Protein 7BGS (pdb70)

Organism: NCBI:txid1298530

Solvent-accessible surface area: 12282 Å² total

Sequence (245 aa):
KGRRYENELVELLKQRGFTAWRVPSDVRVLAGQEHRVEVKRSTPQAASATRILSKLPFSCQGYRVFFLECKLPKNWVRWLNGAHILAVRLPKRFTSPYGGLTGWIIVLPDTLWDAWRSEKGRRYENELVELLKQRGFTAWRVPLSDVRVLAGQEHRVEVKRSTPQAASATRILSKLPFSCQGYRVFFLEALDSQCKLPKNWVRWLNGAHILAVRLPKRFTSPYGGLTGWIIVLPDTLWDAWRSES

InterPro domains:
  IPR011335 Restriction endonuclease type II-like [SSF52980] (6-61)
  IPR011856 tRNA endonuclease-like domain superfamily [G3DSA:3.40.1350.10] (1-69)

B-factor: mean 93.27, std 25.26, range [32.02, 185.5]

Nearest PDB structures (foldseek):
  7bgs-assembly1_B  TM=1.005E+00  e=3.636E-28  unclassified bacterial viruses
  7bnx-assembly1_B  TM=9.969E-01  e=1.380E-26  unclassified bacterial viruses
  7bnx-assembly1_A  TM=9.607E-01  e=3.462E-22  unclassified bacterial viruses
  6r8n-assembly1_A  TM=4.980E-01  e=3.221E+00  Pyrococcus horikoshii OT3
  3isx-assembly1_A  TM=4.027E-01  e=2.484E+00  Thermotoga maritima

Secondary structure (DSSP, 8-state):
--HHHHHHHHHHHHHTT---EE----EE--TT---EEEE---STTTTT-TTTTTT-SEEETTEEEEE------HHHHHHHBTBSEEEEE--HHHHGGGT-SS-EEEEEEGGGHHHHHT-/--HHHHHHHHHHHHHTT---EEE---EEE--TT---EEEE---STTTTT-TTTTTT-SEEETTEEEEETT---------HHHHHHHBTBSEEEEE--HHHHGGGT-SSSEEEEEEGGGHHHHHT--

Structure (mmCIF, N/CA/C/O backbone):
data_7BGS
#
_entry.id   7BGS
#
_cell.length_a   97.58
_cell.length_b   103.71
_cell.length_c   84.85
_cell.angle_alpha   90
_cell.angle_beta   90
_cell.angle_gamma   90
#
_symmetry.space_group_name_H-M   'C 2 2 21'
#
loop_
_entity.id
_entity.type
_entity.pdbx_description
1 polymer 'Holliday junction resolvase'
2 non-polymer 'SULFATE ION'
3 water water
#
loop_
_atom_site.group_PDB
_atom_site.id
_atom_site.type_symbol
_atom_site.label_atom_id
_atom_site.label_alt_id
_atom_site.label_comp_id
_atom_site.label_asym_id
_atom_site.label_entity_id
_atom_site.label_seq_id
_atom_site.pdbx_PDB_ins_code
_atom_site.Cartn_x
_atom_site.Cartn_y
_atom_site.Cartn_z
_atom_site.occupancy
_atom_site.B_iso_or_equiv
_atom_site.auth_seq_id
_atom_site.auth_comp_id
_atom_site.auth_asym_id
_atom_site.auth_atom_id
_atom_site.pdbx_PDB_model_num
ATOM 1 N N . LYS A 1 5 ? 22.441 19.948 68.92 1 109.42 5 LYS A N 1
ATOM 2 C CA . LYS A 1 5 ? 22.089 20.071 70.338 1 109.68 5 LYS A CA 1
ATOM 3 C C . LYS A 1 5 ? 22.738 18.939 71.17 1 109.13 5 LYS A C 1
ATOM 4 O O . LYS A 1 5 ? 22.03 18.24 71.909 1 109.6 5 LYS A O 1
ATOM 6 N N . GLY A 1 6 ? 24.063 18.76 71.024 1 107.66 6 GLY A N 1
ATOM 7 C CA . GLY A 1 6 ? 24.791 17.703 71.722 1 106.58 6 GLY A CA 1
ATOM 8 C C . GLY A 1 6 ? 24.825 16.4 70.938 1 104.94 6 GLY A C 1
ATOM 9 O O . GLY A 1 6 ? 25.806 15.649 71.003 1 105.02 6 GLY A O 1
ATOM 10 N N . ARG A 1 7 ? 23.743 16.132 70.169 1 102.78 7 ARG A N 1
ATOM 11 C CA . ARG A 1 7 ? 23.631 14.97 69.287 1 101.2 7 ARG A CA 1
ATOM 12 C C . ARG A 1 7 ? 24.544 15.096 68.045 1 98.84 7 ARG A C 1
ATOM 13 O O . ARG A 1 7 ? 24.849 14.087 67.411 1 99.14 7 ARG A O 1
ATOM 15 N N . ARG A 1 8 ? 24.974 16.327 67.697 1 96.21 8 ARG A N 1
ATOM 16 C CA . ARG A 1 8 ? 25.873 16.566 66.576 1 93.67 8 ARG A CA 1
ATOM 17 C C . ARG A 1 8 ? 27.206 15.832 66.782 1 90.4 8 ARG A C 1
ATOM 18 O O . ARG A 1 8 ? 27.691 15.185 65.856 1 90.42 8 ARG A O 1
ATOM 20 N N . TYR A 1 9 ? 27.778 15.908 68.002 1 87.54 9 TYR A N 1
ATOM 21 C CA . TYR A 1 9 ? 29.066 15.296 68.311 1 85.4 9 TYR A CA 1
ATOM 22 C C . TYR A 1 9 ? 28.978 13.801 68.506 1 82.75 9 TYR A C 1
ATOM 23 O O . TYR A 1 9 ? 29.903 13.099 68.125 1 82.57 9 TYR A O 1
ATOM 32 N N . GLU A 1 10 ? 27.861 13.303 69.026 1 81 10 GLU A N 1
ATOM 33 C CA . GLU A 1 10 ? 27.661 11.863 69.17 1 80.01 10 GLU A CA 1
ATOM 34 C C . GLU A 1 10 ? 27.586 11.211 67.79 1 78.54 10 GLU A C 1
ATOM 35 O O . GLU A 1 10 ? 28.225 10.189 67.566 1 78.31 10 GLU A O 1
ATOM 41 N N . ASN A 1 11 ? 26.882 11.846 66.85 1 77.24 11 ASN A N 1
ATOM 42 C CA . ASN A 1 11 ? 26.791 11.372 65.477 1 76.64 11 ASN A CA 1
ATOM 43 C C . ASN A 1 11 ? 28.16 11.429 64.791 1 75.51 11 ASN A C 1
ATOM 44 O O . ASN A 1 11 ? 28.494 10.525 64.032 1 75.65 11 ASN A O 1
ATOM 49 N N . GLU A 1 12 ? 28.953 12.49 65.065 1 74.03 12 GLU A N 1
ATOM 50 C CA . GLU A 1 12 ? 30.299 12.684 64.527 1 72.67 12 GLU A CA 1
ATOM 51 C C . GLU A 1 12 ? 31.211 11.565 65.019 1 71.45 12 GLU A C 1
ATOM 52 O O . GLU A 1 12 ? 31.954 10.998 64.229 1 71.97 12 GLU A O 1
ATOM 58 N N . LEU A 1 13 ? 31.136 11.223 66.304 1 70.19 13 LEU A N 1
ATOM 59 C CA . LEU A 1 13 ? 31.943 10.141 66.862 1 70 13 LEU A CA 1
ATOM 60 C C . LEU A 1 13 ? 31.512 8.785 66.292 1 72.07 13 LEU A C 1
ATOM 61 O O . LEU A 1 13 ? 32.355 7.94 66.012 1 73.12 13 LEU A O 1
ATOM 66 N N . VAL A 1 14 ? 30.205 8.581 66.099 1 72.78 14 VAL A N 1
ATOM 67 C CA . VAL A 1 14 ? 29.696 7.335 65.532 1 73.67 14 VAL A CA 1
ATOM 68 C C . VAL A 1 14 ? 30.203 7.175 64.092 1 76.49 14 VAL A C 1
ATOM 69 O O . VAL A 1 14 ? 30.701 6.105 63.752 1 76.92 14 VAL A O 1
ATOM 73 N N . GLU A 1 15 ? 30.168 8.251 63.283 1 78.26 15 GLU A N 1
ATOM 74 C CA . GLU A 1 15 ? 30.667 8.17 61.913 1 80.55 15 GLU A CA 1
ATOM 75 C C . GLU A 1 15 ? 32.183 7.961 61.871 1 81.59 15 GLU A C 1
ATOM 76 O O . GLU A 1 15 ? 32.644 7.149 61.075 1 82.5 15 GLU A O 1
ATOM 82 N N . LEU A 1 16 ? 32.945 8.622 62.754 1 81.18 16 LEU A N 1
ATOM 83 C CA . LEU A 1 16 ? 34.389 8.439 62.824 1 81.58 16 LEU A CA 1
ATOM 84 C C . LEU A 1 16 ? 34.757 6.992 63.206 1 83.18 16 LEU A C 1
ATOM 85 O O . LEU A 1 16 ? 35.679 6.427 62.631 1 83.36 16 LEU A O 1
ATOM 90 N N . LEU A 1 17 ? 34.025 6.388 64.156 1 84.44 17 LEU A N 1
ATOM 91 C CA . LEU A 1 17 ? 34.258 5.003 64.575 1 85.98 17 LEU A CA 1
ATOM 92 C C . LEU A 1 17 ? 33.854 4.016 63.467 1 88.41 17 LEU A C 1
ATOM 93 O O . LEU A 1 17 ? 34.573 3.05 63.206 1 88.46 17 LEU A O 1
ATOM 98 N N . LYS A 1 18 ? 32.726 4.274 62.794 1 90.13 18 LYS A N 1
ATOM 99 C CA . LYS A 1 18 ? 32.29 3.42 61.692 1 92.23 18 LYS A CA 1
ATOM 100 C C . LYS A 1 18 ? 33.287 3.514 60.524 1 94.36 18 LYS A C 1
ATOM 101 O O . LYS A 1 18 ? 33.476 2.527 59.817 1 94.96 18 LYS A O 1
ATOM 107 N N . GLN A 1 19 ? 33.925 4.688 60.315 1 95.3 19 GLN A N 1
ATOM 108 C CA . GLN A 1 19 ? 34.916 4.847 59.256 1 96.39 19 GLN A CA 1
ATOM 109 C C . GLN A 1 19 ? 36.129 3.972 59.56 1 97.57 19 GLN A C 1
ATOM 110 O O . GLN A 1 19 ? 36.617 3.289 58.667 1 97.79 19 GLN A O 1
ATOM 112 N N . ARG A 1 20 ? 36.564 3.918 60.832 1 98.04 20 ARG A N 1
ATOM 113 C CA . ARG A 1 20 ? 37.698 3.078 61.236 1 98.83 20 ARG A CA 1
ATOM 114 C C . ARG A 1 20 ? 37.374 1.568 61.37 1 99.36 20 ARG A C 1
ATOM 115 O O . ARG A 1 20 ? 38.224 0.79 61.803 1 99.93 20 ARG A O 1
ATOM 123 N N . GLY A 1 21 ? 36.178 1.162 60.974 1 98.93 21 GLY A N 1
ATOM 124 C CA . GLY A 1 21 ? 35.791 -0.238 60.994 1 99.26 21 GLY A CA 1
ATOM 125 C C . GLY A 1 21 ? 35.072 -0.748 62.223 1 99.75 21 GLY A C 1
ATOM 126 O O . GLY A 1 21 ? 34.895 -1.96 62.357 1 100.64 21 GLY A O 1
ATOM 127 N N . PHE A 1 22 ? 34.624 0.144 63.11 1 99.38 22 PHE A N 1
ATOM 128 C CA . PHE A 1 22 ? 33.899 -0.273 64.312 1 99.47 22 PHE A CA 1
ATOM 129 C C . PHE A 1 22 ? 32.387 -0.339 64.077 1 99.18 22 PHE A C 1
ATOM 130 O O . PHE A 1 22 ? 31.864 0.395 63.239 1 99.42 22 PHE A O 1
ATOM 138 N N . THR A 1 23 ? 31.681 -1.199 64.832 1 98.61 23 THR A N 1
ATOM 139 C CA . THR A 1 23 ? 30.224 -1.212 64.777 1 98.84 23 THR A CA 1
ATOM 140 C C . THR A 1 23 ? 29.79 -0.294 65.919 1 97.59 23 THR A C 1
ATOM 141 O O . THR A 1 23 ? 29.942 -0.647 67.088 1 97.6 23 THR A O 1
ATOM 145 N N . ALA A 1 24 ? 29.343 0.92 65.583 1 96.36 24 ALA A N 1
ATOM 146 C CA . ALA A 1 24 ? 28.936 1.913 66.571 1 95.97 24 ALA A CA 1
ATOM 147 C C . ALA A 1 24 ? 27.585 2.519 66.229 1 95.7 24 ALA A C 1
ATOM 148 O O . ALA A 1 24 ? 27.209 2.563 65.055 1 95.94 24 ALA A O 1
ATOM 150 N N . TRP A 1 25 ? 26.859 3.011 67.244 1 95.07 25 TRP A N 1
ATOM 151 C CA . TRP A 1 25 ? 25.551 3.613 67.009 1 95.14 25 TRP A CA 1
ATOM 152 C C . TRP A 1 25 ? 25.11 4.54 68.14 1 94.7 25 TRP A C 1
ATOM 153 O O . TRP A 1 25 ? 25.722 4.571 69.2 1 93.84 25 TRP A O 1
ATOM 164 N N . ARG A 1 26 ? 24.056 5.304 67.892 1 95.25 26 ARG A N 1
ATOM 165 C CA . ARG A 1 26 ? 23.497 6.203 68.88 1 96.42 26 ARG A CA 1
ATOM 166 C C . ARG A 1 26 ? 22.099 5.645 69.194 1 97.2 26 ARG A C 1
ATOM 167 O O . ARG A 1 26 ? 21.382 5.284 68.261 1 97.35 26 ARG A O 1
ATOM 175 N N . VAL A 1 27 ? 21.727 5.507 70.48 1 98.06 27 VAL A N 1
ATOM 176 C CA . VAL A 1 27 ? 20.405 4.954 70.811 1 100.05 27 VAL A CA 1
ATOM 177 C C . VAL A 1 27 ? 19.297 6 70.727 1 101.48 27 VAL A C 1
ATOM 178 O O . VAL A 1 27 ? 19.451 7.118 71.211 1 101.68 27 VAL A O 1
ATOM 182 N N . PRO A 1 28 ? 18.153 5.637 70.133 1 102.37 28 PRO A N 1
ATOM 183 C CA . PRO A 1 28 ? 17.033 6.591 70.069 1 103.53 28 PRO A CA 1
ATOM 184 C C . PRO A 1 28 ? 16.48 6.969 71.452 1 104.6 28 PRO A C 1
ATOM 185 O O . PRO A 1 28 ? 17.143 7.658 72.234 1 105.18 28 PRO A O 1
ATOM 189 N N . SER A 1 39 ? 25.608 8.443 78.221 1 100.7 39 SER A N 1
ATOM 190 C CA . SER A 1 39 ? 25.96 7.316 77.365 1 100.76 39 SER A CA 1
ATOM 191 C C . SER A 1 39 ? 24.865 7.031 76.346 1 99.42 39 SER A C 1
ATOM 192 O O . SER A 1 39 ? 23.989 6.193 76.57 1 99.71 39 SER A O 1
ATOM 195 N N . ASP A 1 40 ? 24.914 7.753 75.227 1 97.65 40 ASP A N 1
ATOM 196 C CA . ASP A 1 40 ? 23.981 7.59 74.11 1 96.1 40 ASP A CA 1
ATOM 197 C C . ASP A 1 40 ? 24.619 6.787 72.96 1 93.07 40 ASP A C 1
ATOM 198 O O . ASP A 1 40 ? 23.901 6.266 72.12 1 92.66 40 ASP A O 1
ATOM 203 N N . VAL A 1 41 ? 25.963 6.679 72.938 1 90.89 41 VAL A N 1
ATOM 204 C CA . VAL A 1 41 ? 26.742 5.958 71.946 1 89.26 41 VAL A CA 1
ATOM 205 C C . VAL A 1 41 ? 27.086 4.536 72.438 1 88.96 41 VAL A C 1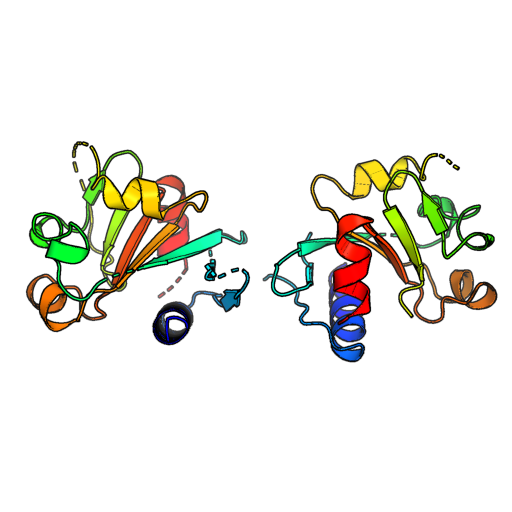
ATOM 206 O O . VAL A 1 41 ? 27.407 4.337 73.607 1 88.79 41 VAL A O 1
ATOM 210 N N . ARG A 1 42 ? 26.997 3.551 71.551 1 88.88 42 ARG A N 1
ATOM 211 C CA . ARG A 1 42 ? 27.373 2.186 71.866 1 89.84 42 ARG A CA 1
ATOM 212 C C . ARG A 1 42 ? 28.428 1.748 70.872 1 90.64 42 ARG A C 1
ATOM 213 O O . ARG A 1 42 ? 28.305 2.046 69.689 1 89.98 42 ARG A O 1
ATOM 221 N N . VAL A 1 43 ? 29.435 0.999 71.322 1 92.05 43 VAL A N 1
ATOM 222 C CA . VAL A 1 43 ? 30.457 0.472 70.415 1 93.96 43 VAL A CA 1
ATOM 223 C C . VAL A 1 43 ? 30.633 -1.05 70.639 1 96.79 43 VAL A C 1
ATOM 224 O O . VAL A 1 43 ? 30.473 -1.545 71.757 1 96.48 43 VAL A O 1
ATOM 236 N N . LEU A 1 45 ? 33.068 -4.076 70.751 1 105.66 45 LEU A N 1
ATOM 237 C CA . LEU A 1 45 ? 34.466 -4.483 70.884 1 107.88 45 LEU A CA 1
ATOM 238 C C . LEU A 1 45 ? 34.507 -5.974 71.171 1 111.21 45 LEU A C 1
ATOM 239 O O . LEU A 1 45 ? 33.879 -6.445 72.13 1 111.56 45 LEU A O 1
ATOM 244 N N . ALA A 1 46 ? 35.184 -6.734 70.294 1 113.02 46 ALA A N 1
ATOM 245 C CA . ALA A 1 46 ? 35.251 -8.203 70.36 1 114.77 46 ALA A CA 1
ATOM 246 C C . ALA A 1 46 ? 33.891 -8.864 70.454 1 116.03 46 ALA A C 1
ATOM 247 O O . ALA A 1 46 ? 33.767 -9.969 71.016 1 116.96 46 ALA A O 1
ATOM 249 N N . GLY A 1 47 ? 32.874 -8.217 69.89 1 115.86 47 GLY A N 1
ATOM 250 C CA . GLY A 1 47 ? 31.529 -8.788 69.916 1 115.81 47 GLY A CA 1
ATOM 251 C C . GLY A 1 47 ? 30.757 -8.475 71.183 1 114.66 47 GLY A C 1
ATOM 252 O O . GLY A 1 47 ? 29.764 -9.129 71.452 1 115.33 47 GLY A O 1
ATOM 253 N N . GLN A 1 48 ? 31.188 -7.457 71.955 1 112.67 48 GLN A N 1
ATOM 254 C CA . GLN A 1 48 ? 30.547 -7.033 73.196 1 111.09 48 GLN A CA 1
ATOM 255 C C . GLN A 1 48 ? 30.137 -5.568 73.108 1 108.32 48 GLN A C 1
ATOM 256 O O . GLN A 1 48 ? 30.91 -4.756 72.594 1 108.38 48 GLN A O 1
ATOM 262 N N . GLU A 1 49 ? 28.922 -5.236 73.588 1 105.62 49 GLU A N 1
ATOM 263 C CA . GLU A 1 49 ? 28.403 -3.871 73.548 1 103.49 49 GLU A CA 1
ATOM 264 C C . GLU A 1 49 ? 28.882 -3.014 74.738 1 101.4 49 GLU A C 1
ATOM 265 O O . GLU A 1 49 ? 28.694 -3.419 75.89 1 101.66 49 GLU A O 1
ATOM 271 N N . HIS A 1 50 ? 29.5 -1.835 74.448 1 98.91 50 HIS A N 1
ATOM 272 C CA . HIS A 1 50 ? 30.03 -0.922 75.464 1 97.21 50 HIS A CA 1
ATOM 273 C C . HIS A 1 50 ? 29.463 0.479 75.324 1 94.76 50 HIS A C 1
ATOM 274 O O . HIS A 1 50 ? 29.414 1.023 74.225 1 94.2 50 HIS A O 1
ATOM 281 N N . ARG A 1 51 ? 29.046 1.063 76.45 1 92.93 51 ARG A N 1
ATOM 282 C CA . ARG A 1 51 ? 28.545 2.42 76.5 1 91.78 51 ARG A CA 1
ATOM 283 C C . ARG A 1 51 ? 29.747 3.334 76.382 1 89.16 51 ARG A C 1
ATOM 284 O O . ARG A 1 51 ? 30.749 3.135 77.08 1 89.72 51 ARG A O 1
ATOM 292 N N . VAL A 1 52 ? 29.626 4.369 75.549 1 85.98 52 VAL A N 1
ATOM 293 C CA . VAL A 1 52 ? 30.651 5.387 75.399 1 83.19 52 VAL A CA 1
ATOM 294 C C . VAL A 1 52 ? 30.022 6.699 75.87 1 81.57 52 VAL A C 1
ATOM 295 O O . VAL A 1 52 ? 28.974 7.088 75.36 1 81.25 52 VAL A O 1
ATOM 299 N N . GLU A 1 53 ? 30.609 7.341 76.88 1 80.58 53 GLU A N 1
ATOM 300 C CA . GLU A 1 53 ? 30.141 8.626 77.401 1 79.82 53 GLU A CA 1
ATOM 301 C C . GLU A 1 53 ? 30.791 9.7 76.558 1 77.65 53 GLU A C 1
ATOM 302 O O . GLU A 1 53 ? 31.996 9.665 76.382 1 77.2 53 GLU A O 1
ATOM 308 N N . VAL A 1 54 ? 30.014 10.637 76.02 1 76.46 54 VAL A N 1
ATOM 309 C CA . VAL A 1 54 ? 30.525 11.697 75.146 1 75.64 54 VAL A CA 1
ATOM 310 C C . VAL A 1 54 ? 30.473 13.044 75.853 1 75.16 54 VAL A C 1
ATOM 311 O O . VAL A 1 54 ? 29.418 13.451 76.333 1 75.04 54 VAL A O 1
ATOM 315 N N . LYS A 1 55 ? 31.622 13.724 75.94 1 74.63 55 LYS A N 1
ATOM 316 C CA . LYS A 1 55 ? 31.718 15.047 76.545 1 74.6 55 LYS A CA 1
ATOM 317 C C . LYS A 1 55 ? 32.368 15.999 75.52 1 74.58 55 LYS A C 1
ATOM 318 O O . LYS A 1 55 ? 33.347 15.629 74.886 1 74.4 55 LYS A O 1
ATOM 332 N N . ARG A 1 57 ? 33.967 19.874 75.128 1 75.52 57 ARG A N 1
ATOM 333 C CA . ARG A 1 57 ? 34.385 21.087 75.822 1 75.79 57 ARG A CA 1
ATOM 334 C C . ARG A 1 57 ? 35.052 22.064 74.863 1 76.08 57 ARG A C 1
ATOM 335 O O . ARG A 1 57 ? 35.757 21.643 73.96 1 75.87 57 ARG A O 1
ATOM 343 N N . SER A 1 58 ? 34.793 23.358 75.032 1 76.65 58 SER A N 1
ATOM 344 C CA . SER A 1 58 ? 35.318 24.422 74.173 1 77.91 58 SER A CA 1
ATOM 345 C C . SER A 1 58 ? 36.8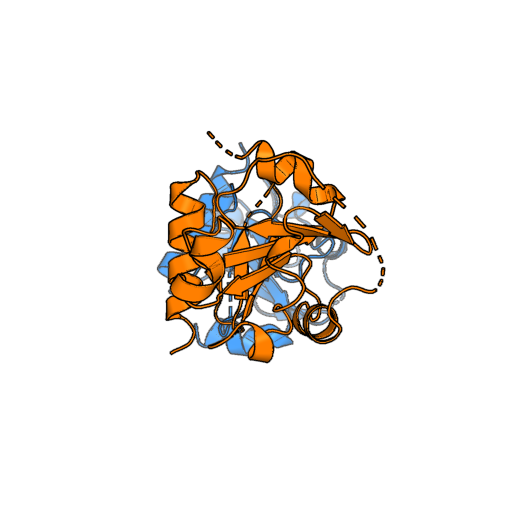19 24.687 74.248 1 77.83 58 SER A C 1
ATOM 346 O O . SER A 1 58 ? 37.383 25.25 73.31 1 77.91 58 SER A O 1
ATOM 349 N N . THR A 1 59 ? 37.448 24.405 75.392 1 77.26 59 THR A N 1
ATOM 350 C CA . THR A 1 59 ? 38.882 24.641 75.559 1 77.1 59 THR A CA 1
ATOM 351 C C . THR A 1 59 ? 39.517 23.482 76.325 1 77.68 59 THR A C 1
ATOM 352 O O . THR A 1 59 ? 38.837 22.833 77.117 1 77.61 59 THR A O 1
ATOM 356 N N . PRO A 1 60 ? 40.844 23.272 76.202 1 77.96 60 PRO A N 1
ATOM 357 C CA . PRO A 1 60 ? 41.486 22.204 76.973 1 78.67 60 PRO A CA 1
ATOM 358 C C . PRO A 1 60 ? 41.311 22.378 78.481 1 80.61 60 PRO A C 1
ATOM 359 O O . PRO A 1 60 ? 41.16 21.391 79.172 1 80.68 60 PRO A O 1
ATOM 363 N N . GLN A 1 61 ? 41.263 23.624 78.973 1 81.96 61 GLN A N 1
ATOM 364 C CA . GLN A 1 61 ? 41.072 23.948 80.381 1 83.54 61 GLN A CA 1
ATOM 365 C C . GLN A 1 61 ? 39.698 23.486 80.849 1 84.33 61 GLN A C 1
ATOM 366 O O . GLN A 1 61 ? 39.588 22.931 81.943 1 84.76 61 GLN A O 1
ATOM 372 N N . ALA A 1 62 ? 38.648 23.705 80.033 1 84.19 62 ALA A N 1
ATOM 373 C CA . ALA A 1 62 ? 37.288 23.302 80.388 1 84.68 62 ALA A CA 1
ATOM 374 C C . ALA A 1 62 ? 37.153 21.766 80.476 1 85.34 62 ALA A C 1
ATOM 375 O O . ALA A 1 62 ? 36.341 21.27 81.249 1 86.6 62 ALA A O 1
ATOM 377 N N . ALA A 1 63 ? 37.973 21.027 79.73 1 84.46 63 ALA A N 1
ATOM 378 C CA . ALA A 1 63 ? 38.003 19.574 79.738 1 84.29 63 ALA A CA 1
ATOM 379 C C . ALA A 1 63 ? 39.104 18.993 80.641 1 84.9 63 ALA A C 1
ATOM 380 O O . ALA A 1 63 ? 39.312 17.786 80.595 1 85.25 63 ALA A O 1
ATOM 382 N N . SER A 1 64 ? 39.836 19.83 81.413 1 84.69 64 SER A N 1
ATOM 383 C CA . SER A 1 64 ? 40.954 19.406 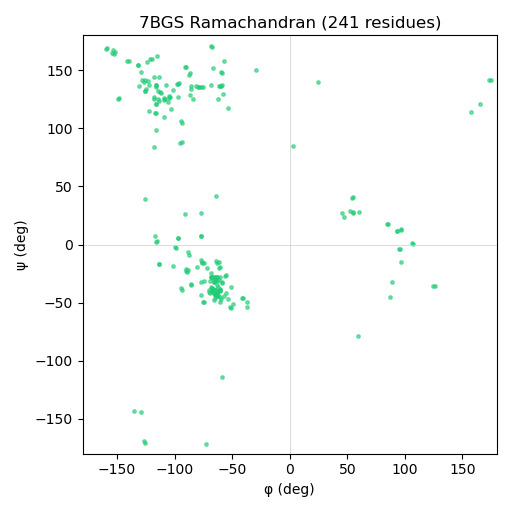82.26 1 84.99 64 SER A CA 1
ATOM 384 C C . SER A 1 64 ? 42.018 18.624 81.457 1 84.18 64 SER A C 1
ATOM 385 O O . SER A 1 64 ? 42.559 17.637 81.945 1 84.71 64 SER A O 1
ATOM 388 N N . ALA A 1 65 ? 42.305 19.062 80.222 1 82.74 65 ALA A N 1
ATOM 389 C CA . ALA A 1 65 ? 43.237 18.389 79.319 1 81.43 65 ALA A CA 1
ATOM 390 C C . ALA A 1 65 ? 44.501 19.187 78.973 1 80.45 65 ALA A C 1
ATOM 391 O O . ALA A 1 65 ? 45.316 18.701 78.201 1 80.05 65 ALA A O 1
ATOM 393 N N . THR A 1 66 ? 44.689 20.373 79.543 1 80.25 66 THR A N 1
ATOM 394 C CA . THR A 1 66 ? 45.841 21.222 79.248 1 81.48 66 THR A CA 1
ATOM 395 C C . THR A 1 66 ? 47.195 20.483 79.372 1 82.93 66 THR A C 1
ATOM 396 O O . THR A 1 66 ? 47.96 20.434 78.407 1 83.4 66 THR A O 1
ATOM 400 N N . ARG A 1 67 ? 47.458 19.871 80.509 1 83.82 67 ARG A N 1
ATOM 401 C CA . ARG A 1 67 ? 48.689 19.101 80.728 1 85.17 67 ARG A CA 1
ATOM 402 C C . ARG A 1 67 ? 48.648 17.699 80.05 1 84.7 67 ARG A C 1
ATOM 403 O O . ARG A 1 67 ? 49.683 17.051 79.936 1 85.78 67 ARG A O 1
ATOM 411 N N . ILE A 1 68 ? 47.477 17.24 79.614 1 82.61 68 ILE A N 1
ATOM 412 C CA . ILE A 1 68 ? 47.296 15.942 78.987 1 81.51 68 ILE A CA 1
ATOM 413 C C . ILE A 1 68 ? 47.797 15.888 77.544 1 78.69 68 ILE A C 1
ATOM 414 O O . ILE A 1 68 ? 48.491 14.944 77.188 1 78.03 68 ILE A O 1
ATOM 419 N N . LEU A 1 69 ? 47.388 16.866 76.711 1 76.95 69 LEU A N 1
ATOM 420 C CA . LEU A 1 69 ? 47.643 16.95 75.274 1 75.58 69 LEU A CA 1
ATOM 421 C C . LEU A 1 69 ? 49.053 16.547 74.837 1 75.06 69 LEU A C 1
ATOM 422 O O . LEU A 1 69 ? 49.19 15.745 73.908 1 74.72 69 LEU A O 1
ATOM 427 N N . SER A 1 70 ? 50.091 17.035 75.524 1 74.8 70 SER A N 1
ATOM 428 C CA . SER A 1 70 ? 51.467 16.69 75.182 1 75.61 70 SER A CA 1
ATOM 429 C C . SER A 1 70 ? 51.905 15.29 75.585 1 77.38 70 SER A C 1
ATOM 430 O O . SER A 1 70 ? 52.943 14.818 75.122 1 78.21 70 SER A O 1
ATOM 433 N N . LYS A 1 71 ? 51.157 14.641 76.476 1 77.83 71 LYS A N 1
ATOM 434 C CA . LYS A 1 71 ? 51.467 13.314 76.974 1 78.45 71 LYS A CA 1
ATOM 435 C C . LYS A 1 71 ? 50.856 12.178 76.131 1 77.95 71 LYS A C 1
ATOM 436 O O . LYS A 1 71 ? 51.363 11.052 76.19 1 78.6 71 LYS A O 1
ATOM 442 N N . LEU A 1 72 ? 49.766 12.451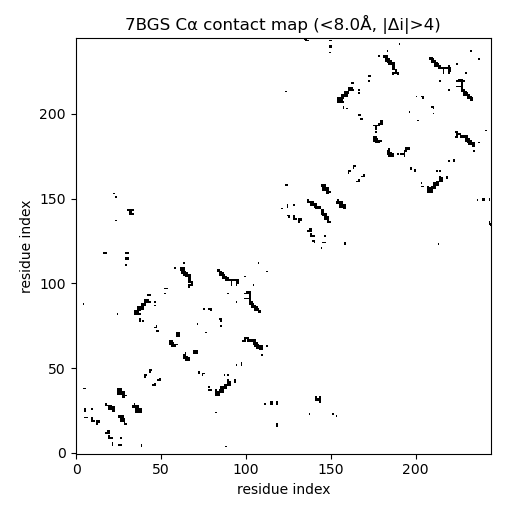 75.384 1 76.74 72 LEU A N 1
ATOM 443 C CA . LEU A 1 72 ? 49.092 11.434 74.582 1 76.81 72 LEU A CA 1
ATOM 444 C C . LEU A 1 72 ? 49.976 10.826 73.513 1 78.75 72 LEU A C 1
ATOM 445 O O . LEU A 1 72 ? 50.662 11.557 72.82 1 78.32 72 LEU A O 1
ATOM 450 N N . PRO A 1 73 ? 49.948 9.494 73.323 1 81.05 73 PRO A N 1
ATOM 451 C CA . PRO A 1 73 ? 49.196 8.488 74.088 1 82.97 73 PRO A CA 1
ATOM 452 C C . PRO A 1 73 ? 49.934 7.98 75.313 1 86.59 73 PRO A C 1
ATOM 453 O O . PRO A 1 73 ? 51.152 7.875 75.314 1 86.44 73 PRO A O 1
ATOM 457 N N . PHE A 1 74 ? 49.188 7.644 76.362 1 90 74 PHE A N 1
ATOM 458 C CA . PHE A 1 74 ? 49.753 7.129 77.61 1 93.08 74 PHE A CA 1
ATOM 459 C C . PHE A 1 74 ? 48.746 6.249 78.347 1 96.49 74 PHE A C 1
ATOM 460 O O . PHE A 1 74 ? 47.562 6.261 78.037 1 96.23 74 PHE A O 1
ATOM 468 N N . SER A 1 75 ? 49.218 5.521 79.359 1 99.53 75 SER A N 1
ATOM 469 C CA . SER A 1 75 ? 48.361 4.727 80.223 1 102.83 75 SER A CA 1
ATOM 470 C C . SER A 1 75 ? 48.38 5.374 81.594 1 106 75 SER A C 1
ATOM 471 O O . SER A 1 75 ? 49.449 5.699 82.095 1 106.29 75 SER A O 1
ATOM 474 N N . CYS A 1 76 ? 47.21 5.601 82.184 1 108.65 76 CYS A N 1
ATOM 475 C CA . CYS A 1 76 ? 47.116 6.261 83.477 1 111.94 76 CYS A CA 1
ATOM 476 C C . CYS A 1 76 ? 45.921 5.736 84.256 1 113.17 76 CYS A C 1
ATOM 477 O O . CYS A 1 76 ? 44.81 5.702 83.741 1 114.25 76 CYS A O 1
ATOM 480 N N . GLN A 1 77 ? 46.165 5.276 85.475 1 113.04 77 GLN A N 1
ATOM 481 C CA . GLN A 1 77 ? 45.161 4.754 86.389 1 113.5 77 GLN A CA 1
ATOM 482 C C . GLN A 1 77 ? 44.312 3.611 85.817 1 112.53 77 GLN A C 1
ATOM 483 O O . GLN A 1 77 ? 43.206 3.366 86.297 1 113.54 77 GLN A O 1
ATOM 489 N N . GLY A 1 78 ? 44.871 2.866 84.873 1 110 78 GLY A N 1
ATOM 490 C CA . GLY A 1 78 ? 44.179 1.72 84.298 1 107.27 78 GLY A CA 1
ATOM 491 C C . GLY A 1 78 ? 43.464 2.003 82.996 1 103.5 78 GLY A C 1
ATOM 492 O O . GLY A 1 78 ? 42.66 1.188 82.541 1 103.58 78 GLY A O 1
ATOM 493 N N . TYR A 1 79 ? 43.761 3.142 82.377 1 100.07 79 TYR A N 1
ATOM 494 C CA . TYR A 1 79 ? 43.131 3.548 81.129 1 97.29 79 TYR A CA 1
ATOM 495 C C . TYR A 1 79 ? 44.187 3.943 80.094 1 94.12 79 TYR A C 1
ATOM 496 O O . TYR A 1 79 ? 45.205 4.497 80.472 1 94.82 79 TYR A O 1
ATOM 505 N N . ARG A 1 80 ? 43.93 3.732 78.786 1 90.4 80 ARG A N 1
ATOM 506 C CA . ARG A 1 80 ? 44.824 4.151 77.707 1 87.26 80 ARG A CA 1
ATOM 507 C C . ARG A 1 80 ? 44.165 5.389 77.131 1 83.43 80 ARG A C 1
ATOM 508 O O . ARG A 1 80 ? 43.034 5.313 76.632 1 83.5 80 ARG A O 1
ATOM 516 N N . VAL A 1 81 ? 44.845 6.538 77.227 1 79.5 81 VAL A N 1
ATOM 517 C CA . VAL A 1 81 ? 44.305 7.811 76.774 1 75.87 81 VAL A CA 1
ATOM 518 C C . VAL A 1 81 ? 45.004 8.182 75.481 1 72.48 81 VAL A C 1
ATOM 519 O O . VAL A 1 81 ? 46.225 8.193 75.434 1 72.25 81 VAL A O 1
ATOM 523 N N . PHE A 1 82 ? 44.247 8.385 74.409 1 70.26 82 PHE A N 1
ATOM 524 C CA . PHE A 1 82 ? 44.839 8.648 73.109 1 69.32 82 PHE A CA 1
ATOM 525 C C . PHE A 1 82 ? 43.927 9.464 72.21 1 68.9 82 PHE A C 1
ATOM 526 O O . PHE A 1 82 ? 42.744 9.586 72.474 1 69.76 82 PHE A O 1
ATOM 534 N N . PHE A 1 83 ? 44.48 10.041 71.15 1 67.55 83 PHE A N 1
ATOM 535 C CA . PHE A 1 83 ? 43.701 10.78 70.164 1 66.43 83 PHE A CA 1
ATOM 536 C C . PHE A 1 83 ? 43.054 9.731 69.273 1 69.21 83 PHE A C 1
ATOM 537 O O . PHE A 1 83 ? 43.726 8.782 68.855 1 69.34 83 PHE A O 1
ATOM 545 N N . LEU A 1 84 ? 41.758 9.891 68.963 1 71.11 84 LEU A N 1
ATOM 546 C CA . LEU A 1 84 ? 40.987 8.942 68.167 1 73.64 84 LEU A CA 1
ATOM 547 C C . LEU A 1 84 ? 41.758 8.265 67.007 1 76.5 84 LEU A C 1
ATOM 548 O O . LEU A 1 84 ? 41.796 7.03 66.93 1 77.49 84 LEU A O 1
ATOM 553 N N . GLU A 1 85 ? 42.381 9.064 66.142 1 77.4 85 GLU A N 1
AT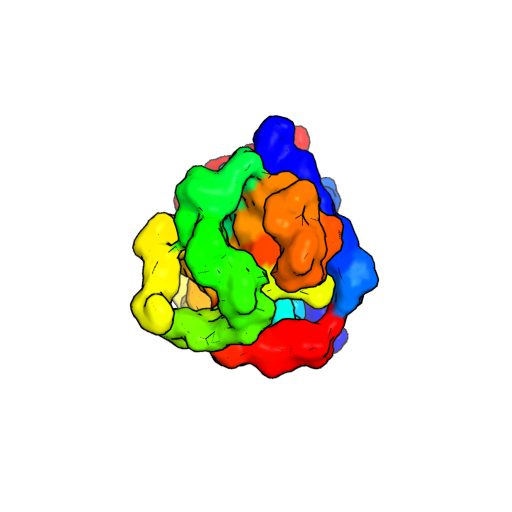OM 554 C CA . GLU A 1 85 ? 43.177 8.581 65.016 1 78.76 85 GLU A CA 1
ATOM 555 C C . GLU A 1 85 ? 44.407 7.76 65.493 1 80.56 85 GLU A C 1
ATOM 556 O O . GLU A 1 85 ? 45.475 8.307 65.818 1 81.32 85 GLU A O 1
ATOM 562 N N . CYS A 1 98 ? 49.817 10.164 87.745 1 129.62 98 CYS A N 1
ATOM 563 C CA . CYS A 1 98 ? 50.632 10.382 86.557 1 129.91 98 CYS A CA 1
ATOM 564 C C . CYS A 1 98 ? 50.665 11.861 86.115 1 130.65 98 CYS A C 1
ATOM 565 O O . CYS A 1 98 ? 49.935 12.701 86.646 1 130.88 98 CYS A O 1
ATOM 568 N N . LYS A 1 100 ? 47.858 10.518 88.791 1 120.59 100 LYS A N 1
ATOM 569 C CA . LYS A 1 100 ? 46.455 10.164 88.611 1 120.55 100 LYS A CA 1
ATOM 570 C C . LYS A 1 100 ? 45.803 10.962 87.472 1 120.06 100 LYS A C 1
ATOM 571 O O . LYS A 1 100 ? 46.22 12.088 87.214 1 120.62 100 LYS A O 1
ATOM 573 N N . LEU A 1 101 ? 44.786 10.366 86.787 1 119 101 LEU A N 1
ATOM 574 C CA . LEU A 1 101 ? 43.97 10.923 85.683 1 118.23 101 LEU A CA 1
ATOM 575 C C . LEU A 1 101 ? 43.276 12.237 86.104 1 117.64 101 LEU A C 1
ATOM 576 O O . LEU A 1 101 ? 42.995 12.389 87.296 1 118.11 101 LEU A O 1
ATOM 581 N N . PRO A 1 102 ? 42.866 13.143 85.17 1 116.39 102 PRO A N 1
ATOM 582 C CA . PRO A 1 102 ? 42.128 14.354 85.599 1 115.79 102 PRO A CA 1
ATOM 583 C C . PRO A 1 102 ? 40.854 13.971 86.36 1 115.6 102 PRO A C 1
ATOM 584 O O . PRO A 1 102 ? 40.131 13.09 85.91 1 115.62 102 PRO A O 1
ATOM 588 N N . LYS A 1 103 ? 40.631 14.55 87.552 1 115.27 103 LYS A N 1
ATOM 589 C CA . LYS A 1 103 ? 39.513 14.17 88.428 1 115.31 103 LYS A CA 1
ATOM 590 C C . LYS A 1 103 ? 38.132 14.383 87.77 1 114.61 103 LYS A C 1
ATOM 591 O O . LYS A 1 103 ? 37.181 13.65 88.089 1 115.09 103 LYS A O 1
ATOM 593 N N . ASN A 1 104 ? 38.042 15.345 86.832 1 113.03 104 ASN A N 1
ATOM 594 C CA . ASN A 1 104 ? 36.829 15.641 86.066 1 112.15 104 ASN A CA 1
ATOM 595 C C . ASN A 1 104 ? 36.398 14.402 85.246 1 110.02 104 ASN A C 1
ATOM 596 O O . ASN A 1 104 ? 35.211 14.107 85.133 1 110.07 104 ASN A O 1
ATOM 601 N N . TRP A 1 105 ? 37.381 13.688 84.69 1 108.09 105 TRP A N 1
ATOM 602 C CA . TRP A 1 105 ? 37.233 12.519 83.843 1 106.99 105 TRP A CA 1
ATOM 603 C C . TRP A 1 105 ? 36.669 11.302 84.547 1 109.41 105 TRP A C 1
ATOM 604 O O . TRP A 1 105 ? 35.854 10.6 83.953 1 109.65 105 TRP A O 1
ATOM 615 N N . VAL A 1 106 ? 37.071 11.046 85.802 1 111.2 106 VAL A N 1
ATOM 616 C CA . VAL A 1 106 ? 36.53 9.911 86.555 1 113.73 106 VAL A CA 1
ATOM 617 C C . VAL A 1 106 ? 35.023 10.111 86.801 1 115.63 106 VAL A C 1
ATOM 618 O O . VAL A 1 106 ? 34.246 9.161 86.681 1 115.87 106 VAL A O 1
ATOM 620 N N . ARG A 1 107 ? 34.617 11.364 87.102 1 116.47 107 ARG A N 1
ATOM 621 C CA . ARG A 1 107 ? 33.218 11.734 87.321 1 117.33 107 ARG A CA 1
ATOM 622 C C . ARG A 1 107 ? 32.419 11.62 85.996 1 118.09 107 ARG A C 1
ATOM 623 O O . ARG A 1 107 ? 31.271 11.166 86.002 1 118.35 107 ARG A O 1
ATOM 631 N N . TRP A 1 108 ? 33.051 11.979 84.862 1 118 108 TRP A N 1
ATOM 632 C CA . TRP A 1 108 ? 32.42 11.916 83.545 1 118.41 108 TRP A CA 1
ATOM 633 C C . TRP A 1 108 ? 32.134 10.512 83.064 1 119.22 108 TRP A C 1
ATOM 634 O O . TRP A 1 108 ? 31.182 10.316 82.312 1 119.37 108 TRP A O 1
ATOM 645 N N . LEU A 1 109 ? 32.926 9.523 83.503 1 119.51 109 LEU A N 1
ATOM 646 C CA . LEU A 1 109 ? 32.679 8.131 83.135 1 120.61 109 LEU A CA 1
ATOM 647 C C . LEU A 1 109 ? 31.291 7.696 83.68 1 121.8 109 LEU A C 1
ATOM 648 O O . LEU A 1 109 ? 30.51 7.074 82.959 1 122.24 109 LEU A O 1
ATOM 653 N N . ASN A 1 110 ? 30.964 8.129 84.912 1 121.78 110 ASN A N 1
ATOM 654 C CA . ASN A 1 110 ? 29.668 7.993 85.567 1 122.08 110 ASN A CA 1
ATOM 655 C C . ASN A 1 110 ? 29.004 6.614 85.505 1 121.97 110 ASN A C 1
ATOM 656 O O . ASN A 1 110 ? 27.787 6.518 85.696 1 122.49 110 ASN A O 1
ATOM 658 N N . GLY A 1 111 ? 29.786 5.562 85.325 1 120.84 111 GLY A N 1
ATOM 659 C CA . GLY A 1 111 ? 29.234 4.211 85.253 1 119.73 111 GLY A CA 1
ATOM 660 C C . GLY A 1 111 ? 29.677 3.509 83.986 1 117.74 111 GLY A C 1
ATOM 661 O O . GLY A 1 111 ? 29.932 2.302 84.002 1 118.39 111 GLY A O 1
ATOM 662 N N . ALA A 1 112 ? 29.794 4.269 82.881 1 114.94 112 ALA A N 1
ATOM 663 C CA . ALA A 1 112 ? 30.304 3.743 81.616 1 112.53 112 ALA A CA 1
ATOM 664 C C . ALA A 1 112 ? 31.822 3.405 81.783 1 109.56 112 ALA A C 1
ATOM 665 O O . ALA A 1 112 ? 32.412 3.697 82.839 1 110.73 112 ALA A O 1
ATOM 667 N N . HIS A 1 113 ? 32.426 2.715 80.804 1 105.41 113 HIS A N 1
ATOM 668 C CA . HIS A 1 113 ? 33.837 2.366 80.91 1 101.77 113 HIS A CA 1
ATOM 669 C C . HIS A 1 113 ? 34.701 3.066 79.862 1 96.92 113 HIS A C 1
ATOM 670 O O . HIS A 1 113 ? 35.909 3.134 80.039 1 97.68 113 HIS A O 1
ATOM 672 N N . ILE A 1 114 ? 34.095 3.615 78.795 1 91.89 114 ILE A N 1
ATOM 673 C CA . ILE A 1 114 ? 34.8 4.341 77.751 1 87.55 114 ILE A CA 1
ATOM 674 C C . ILE A 1 114 ? 34.324 5.787 77.775 1 83.45 114 ILE A C 1
ATOM 675 O O . ILE A 1 114 ? 33.126 6.045 77.917 1 83.8 114 ILE A O 1
ATOM 680 N N . LEU A 1 115 ? 35.252 6.73 77.651 1 79.28 115 LEU A N 1
ATOM 681 C CA . LEU A 1 115 ? 34.922 8.15 77.617 1 75.54 115 LEU A CA 1
ATOM 682 C C . LEU A 1 115 ? 35.53 8.787 76.349 1 71.49 115 LEU A C 1
ATOM 683 O O . LEU A 1 115 ? 36.685 8.549 76.016 1 70.99 115 LEU A O 1
ATOM 688 N N . ALA A 1 116 ? 34.73 9.556 75.626 1 68.23 116 ALA A N 1
ATOM 689 C CA . ALA A 1 116 ? 35.174 10.259 74.438 1 65.42 116 ALA A CA 1
ATOM 690 C C . ALA A 1 116 ? 35.031 11.759 74.684 1 62.86 116 ALA A C 1
ATOM 691 O O . ALA A 1 116 ? 33.917 12.248 74.855 1 62.82 116 ALA A O 1
ATOM 693 N N . VAL A 1 117 ? 36.16 12.478 74.751 1 60.57 117 VAL A N 1
ATOM 694 C CA . VAL A 1 117 ? 36.167 13.914 74.991 1 59.27 117 VAL A CA 1
ATOM 695 C C . VAL A 1 117 ? 36.471 14.616 73.678 1 57.68 117 VAL A C 1
ATOM 696 O O . VAL A 1 117 ? 37.445 14.296 73.028 1 57.69 117 VAL A O 1
ATOM 700 N N . ARG A 1 118 ? 35.642 15.569 73.287 1 56.11 118 ARG A N 1
ATOM 701 C CA . ARG A 1 118 ? 35.806 16.327 72.067 1 54.68 118 ARG A CA 1
ATOM 702 C C . ARG A 1 118 ? 36.213 17.758 72.405 1 55.08 118 ARG A C 1
ATOM 703 O O . ARG A 1 118 ? 35.544 18.41 73.192 1 55.83 118 ARG A O 1
ATOM 711 N N . LEU A 1 119 ? 37.31 18.233 71.822 1 54.63 119 LEU A N 1
ATOM 712 C CA . LEU A 1 119 ? 37.827 19.602 71.953 1 55.23 119 LEU A CA 1
ATOM 713 C C . LEU A 1 119 ? 37.88 20.184 70.544 1 54.06 119 LEU A C 1
ATOM 714 O O . LEU A 1 119 ? 37.997 19.419 69.587 1 55.11 119 LEU A O 1
ATOM 719 N N . PRO A 1 120 ? 37.92 21.517 70.361 1 52.33 120 PRO A N 1
ATOM 720 C CA . PRO A 1 120 ? 38.114 22.062 69.004 1 51.15 120 PRO A CA 1
ATOM 721 C C . PRO A 1 120 ? 39.444 21.579 68.403 1 51.42 120 PRO A C 1
ATOM 722 O O . PRO A 1 120 ? 40.422 21.461 69.13 1 52.57 120 PRO A O 1
ATOM 726 N N . LYS A 1 121 ? 39.459 21.173 67.119 1 50.74 121 LYS A N 1
ATOM 727 C CA . LYS A 1 121 ? 40.668 20.663 66.456 1 49.92 121 LYS A CA 1
ATOM 728 C C . LYS A 1 121 ? 41.852 21.63 66.521 1 49.68 121 LYS A C 1
ATOM 729 O O . LYS A 1 121 ? 43.001 21.181 66.449 1 49.14 121 LYS A O 1
ATOM 735 N N . ARG A 1 122 ? 41.592 22.937 66.631 1 49.93 122 ARG A N 1
ATOM 736 C CA . ARG A 1 122 ? 42.696 23.895 66.73 1 51.02 122 ARG A CA 1
ATOM 737 C C . ARG A 1 122 ? 43.572 23.69 67.963 1 50.29 122 ARG A C 1
ATOM 738 O O . ARG A 1 122 ? 44.714 24.13 67.968 1 51.1 122 ARG A O 1
ATOM 746 N N . PHE A 1 123 ? 43.057 23.014 68.973 1 49.1 123 PHE A N 1
ATOM 747 C CA . PHE A 1 123 ? 43.763 22.772 70.218 1 49.03 123 PHE A CA 1
ATOM 748 C C . PHE A 1 123 ? 44.495 21.421 70.181 1 49.72 123 PHE A C 1
ATOM 749 O O . PHE A 1 123 ? 45.614 21.309 70.691 1 50.78 123 PHE A O 1
ATOM 757 N N . THR A 1 124 ? 43.863 20.405 69.589 1 48.2 124 THR A N 1
ATOM 758 C CA . THR A 1 124 ? 44.426 19.081 69.549 1 48.3 124 THR A CA 1
ATOM 759 C C . THR A 1 124 ? 45.371 18.878 68.38 1 49.04 124 THR A C 1
ATOM 760 O O . THR A 1 124 ? 46.346 18.14 68.496 1 49.79 124 THR A O 1
ATOM 764 N N . SER A 1 125 ? 45.091 19.51 67.249 1 49.17 125 SER A N 1
ATOM 765 C CA . SER A 1 125 ? 45.871 19.312 66.038 1 49.15 125 SER A CA 1
ATOM 766 C C . SER A 1 125 ? 47.373 19.535 66.226 1 51.19 125 SER A C 1
ATOM 767 O O . SER A 1 125 ? 48.076 18.637 65.786 1 52.18 125 SER A O 1
ATOM 770 N N . PRO A 1 126 ? 47.926 20.606 66.876 1 51.33 126 PRO A N 1
ATOM 771 C CA . PRO A 1 126 ? 49.395 20.686 67.006 1 50.89 126 PRO A CA 1
ATOM 772 C C . PRO A 1 126 ? 50.045 19.529 67.791 1 51.31 126 PRO A C 1
ATOM 773 O O . PRO A 1 126 ? 51.244 19.331 67.724 1 51.55 126 PRO A O 1
ATOM 777 N N . TYR A 1 127 ? 49.257 18.771 68.509 1 51.84 127 TYR A N 1
ATOM 778 C CA . TYR A 1 127 ? 49.694 17.614 69.269 1 53.29 127 TYR A CA 1
ATOM 779 C C . TYR A 1 127 ? 49.435 16.269 68.551 1 54.61 127 TYR A C 1
ATOM 780 O O . TYR A 1 127 ? 49.766 15.233 69.114 1 55.37 127 TYR A O 1
ATOM 789 N N . GLY A 1 128 ? 48.812 16.285 67.367 1 54.46 128 GLY A N 1
ATOM 790 C CA . GLY A 1 128 ? 48.544 15.087 66.587 1 54.65 128 GLY A CA 1
ATOM 791 C C . GLY A 1 128 ? 47.099 14.637 66.546 1 56.29 128 GLY A C 1
ATOM 792 O O . GLY A 1 128 ? 46.793 13.621 65.933 1 57.98 128 GLY A O 1
ATOM 793 N N . GLY A 1 129 ? 46.207 15.359 67.201 1 55.8 129 GLY A N 1
ATOM 794 C CA . GLY A 1 129 ? 44.802 15.03 67.202 1 55.65 129 GLY A CA 1
ATOM 795 C C . GLY A 1 129 ? 44.07 15.808 66.133 1 56.58 129 GLY A C 1
ATOM 796 O O . GLY A 1 129 ? 43.563 16.897 66.392 1 57.61 129 GLY A O 1
ATOM 797 N N . LEU A 1 130 ? 44.026 15.266 64.916 1 55.99 130 LEU A N 1
ATOM 798 C CA . LEU A 1 130 ? 43.339 15.826 63.775 1 55.43 130 LEU A CA 1
ATOM 799 C C . LEU A 1 130 ? 41.836 15.94 63.925 1 56.29 130 LEU A C 1
ATOM 800 O O . LEU A 1 130 ? 41.259 16.884 63.377 1 58.1 130 LEU A O 1
ATOM 805 N N . THR A 1 131 ? 41.187 15.01 64.605 1 55.18 131 THR A N 1
ATOM 806 C CA . THR A 1 131 ? 39.735 14.997 64.764 1 55.23 131 THR A CA 1
ATOM 807 C C . THR A 1 131 ? 39.215 15.784 65.957 1 53.94 131 THR A C 1
ATOM 808 O O . THR A 1 131 ? 38.051 16.159 65.946 1 54.86 131 THR A O 1
ATOM 812 N N . GLY A 1 132 ? 40.038 16.025 66.95 1 52.51 132 GLY A N 1
ATOM 813 C CA . GLY A 1 132 ? 39.617 16.755 68.138 1 52.6 132 GLY A CA 1
ATOM 814 C C . GLY A 1 132 ? 39.163 15.86 69.284 1 53.49 132 GLY A C 1
ATOM 815 O O . GLY A 1 132 ? 38.883 16.363 70.363 1 54.53 132 GLY A O 1
ATOM 816 N N . TRP A 1 133 ? 39.11 14.532 69.078 1 53.18 133 TRP A N 1
ATOM 817 C CA . TRP A 1 133 ? 38.662 13.541 70.052 1 54.07 133 TRP A CA 1
ATOM 818 C C . TRP A 1 133 ? 39.779 12.866 70.806 1 54.92 133 TRP A C 1
ATOM 819 O O . TRP A 1 133 ? 40.746 12.399 70.216 1 54.11 133 TRP A O 1
ATOM 830 N N . ILE A 1 134 ? 39.567 12.699 72.098 1 56.4 134 ILE A N 1
ATOM 831 C CA . ILE A 1 134 ? 40.442 11.969 72.996 1 58.44 134 ILE A CA 1
ATOM 832 C C . ILE A 1 134 ? 39.625 10.8 73.524 1 61.2 134 ILE A C 1
ATOM 833 O O . ILE A 1 134 ? 38.528 11.013 74.034 1 61.03 134 ILE A O 1
ATOM 838 N N . ILE A 1 135 ? 40.129 9.572 73.368 1 63.77 135 ILE A N 1
ATOM 839 C CA . ILE A 1 135 ? 39.471 8.367 73.851 1 66.71 135 ILE A CA 1
ATOM 840 C C . ILE A 1 135 ? 40.152 7.923 75.137 1 70.13 135 ILE A C 1
ATOM 841 O O . ILE A 1 135 ? 41.372 7.887 75.21 1 69.95 135 ILE A O 1
ATOM 846 N N . VAL A 1 136 ? 39.355 7.613 76.154 1 73.27 136 VAL A N 1
ATOM 847 C CA . VAL A 1 136 ? 39.77 7.12 77.473 1 76.56 136 VAL A CA 1
ATOM 848 C C . VAL A 1 136 ? 39.184 5.674 77.607 1 79.92 136 VAL A C 1
ATOM 849 O O . VAL A 1 136 ? 37.997 5.5 77.871 1 80.14 136 VAL A O 1
ATOM 853 N N . LEU A 1 137 ? 40.016 4.657 77.344 1 82.25 137 LEU A N 1
ATOM 854 C CA . LEU A 1 137 ? 39.628 3.261 77.213 1 85.35 137 LEU A CA 1
ATOM 855 C C . LEU A 1 137 ? 40.244 2.371 78.274 1 89.93 137 LEU A C 1
ATOM 856 O O . LEU A 1 137 ? 41.441 2.474 78.494 1 90.55 137 LEU A O 1
ATOM 861 N N . PRO A 1 138 ? 39.49 1.445 78.908 1 92.81 138 PRO A N 1
ATOM 862 C CA . PRO A 1 138 ? 40.113 0.563 79.915 1 95.34 138 PRO A CA 1
ATOM 863 C C . PRO A 1 138 ? 41.233 -0.277 79.331 1 99.42 138 PRO A C 1
ATOM 864 O O . PRO A 1 138 ? 41.158 -0.635 78.159 1 99.2 138 PRO A O 1
ATOM 868 N N . ASP A 1 139 ? 42.262 -0.601 80.13 1 103.02 139 ASP A N 1
ATOM 869 C CA . ASP A 1 139 ? 43.367 -1.415 79.634 1 107.05 139 ASP A CA 1
ATOM 870 C C . ASP A 1 139 ? 42.905 -2.823 79.222 1 110.49 139 ASP A C 1
ATOM 871 O O . ASP A 1 139 ? 43.51 -3.417 78.327 1 111.63 139 ASP A O 1
ATOM 876 N N . THR A 1 140 ? 41.828 -3.349 79.834 1 112.02 140 THR A N 1
ATOM 877 C CA . THR A 1 140 ? 41.302 -4.657 79.419 1 114.28 140 THR A CA 1
ATOM 878 C C . THR A 1 140 ? 40.757 -4.613 77.974 1 115.86 140 THR A C 1
ATOM 879 O O . THR A 1 140 ? 40.781 -5.631 77.271 1 116.93 140 THR A O 1
ATOM 883 N N . LEU A 1 141 ? 40.228 -3.465 77.552 1 115.75 141 LEU A N 1
ATOM 884 C CA . LEU A 1 141 ? 39.637 -3.344 76.226 1 116.36 141 LEU A CA 1
ATOM 885 C C . LEU A 1 141 ? 40.601 -2.952 75.121 1 118.33 141 LEU A C 1
ATOM 886 O O . LEU A 1 141 ? 40.191 -2.951 73.964 1 118.41 141 LEU A O 1
ATOM 891 N N . TRP A 1 142 ? 41.867 -2.618 75.452 1 119.75 142 TRP A N 1
ATOM 892 C CA . TRP A 1 142 ? 42.854 -2.182 74.462 1 121.6 142 TRP A CA 1
ATOM 893 C C . TRP A 1 142 ? 43.163 -3.207 73.393 1 123.4 142 TRP A C 1
ATOM 894 O O . TRP A 1 142 ? 43.34 -2.835 72.233 1 123.92 142 TRP A O 1
ATOM 905 N N . ASP A 1 143 ? 43.221 -4.479 73.762 1 124.5 143 ASP A N 1
ATOM 906 C CA . ASP A 1 143 ? 43.482 -5.55 72.803 1 126.11 143 ASP A CA 1
ATOM 907 C C . ASP A 1 143 ? 42.328 -5.671 71.806 1 127.67 143 ASP A C 1
ATOM 908 O O . ASP A 1 143 ? 42.566 -5.678 70.606 1 128.26 143 ASP A O 1
ATOM 913 N N . ALA A 1 144 ? 41.08 -5.7 72.306 1 128 144 ALA A N 1
ATOM 914 C CA . ALA A 1 144 ? 39.876 -5.796 71.476 1 128.56 144 ALA A CA 1
ATOM 915 C C . ALA A 1 144 ? 39.603 -4.539 70.641 1 128.62 144 ALA A C 1
ATOM 916 O O . ALA A 1 144 ? 38.947 -4.628 69.607 1 128.67 144 ALA A O 1
ATOM 918 N N . TRP A 1 145 ? 40.111 -3.378 71.082 1 128.58 145 TRP A N 1
ATOM 919 C CA . TRP A 1 145 ? 39.96 -2.115 70.366 1 128.91 145 TRP A CA 1
ATOM 920 C C . TRP A 1 145 ? 40.929 -2.075 69.197 1 130.59 145 TRP A C 1
ATOM 921 O O . TRP A 1 145 ? 40.559 -1.636 68.112 1 130.55 145 TRP A O 1
ATOM 932 N N . ARG A 1 146 ? 42.18 -2.496 69.423 1 132.08 146 ARG A N 1
ATOM 933 C CA . ARG A 1 146 ? 43.196 -2.521 68.378 1 134.22 146 ARG A CA 1
ATOM 934 C C . ARG A 1 146 ? 42.775 -3.441 67.226 1 136.63 146 ARG A C 1
ATOM 935 O O . ARG A 1 146 ? 42.797 -3.012 66.073 1 137.24 146 ARG A O 1
ATOM 943 N N . SER A 1 147 ? 42.347 -4.684 67.538 1 137.82 147 SER A N 1
ATOM 944 C CA . SER A 1 147 ? 41.974 -5.69 66.544 1 139.64 147 SER A CA 1
ATOM 945 C C . SER A 1 147 ? 40.593 -5.471 65.91 1 141.22 147 SER A C 1
ATOM 946 O O . SER A 1 147 ? 39.971 -6.42 65.442 1 141.32 147 SER A O 1
ATOM 949 N N . GLU A 1 148 ? 40.144 -4.216 65.871 1 142.3 148 GLU A N 1
ATOM 950 C CA . GLU A 1 148 ? 38.906 -3.791 65.222 1 143.87 148 GLU A CA 1
ATOM 951 C C . GLU A 1 148 ? 39.162 -2.66 64.187 1 145.59 148 GLU A C 1
ATOM 952 O O . GLU A 1 148 ? 38.205 -2.146 63.612 1 145.96 148 GLU A O 1
ATOM 962 N N . LYS B 1 5 ? 21.337 -21.048 62.793 1 122.93 5 LYS B N 1
ATOM 963 C CA . LYS B 1 5 ? 22.189 -21.591 63.852 1 122.72 5 LYS B CA 1
ATOM 964 C C . LYS B 1 5 ? 22.116 -20.73 65.12 1 121.35 5 LYS B C 1
ATOM 965 O O . LYS B 1 5 ? 23.142 -20.232 65.597 1 121.65 5 LYS B O 1
ATOM 967 N N . GLY B 1 6 ? 20.898 -20.577 65.642 1 119.7 6 GLY B N 1
ATOM 968 C CA . GLY B 1 6 ? 20.616 -19.8 66.847 1 118.7 6 GLY B CA 1
ATOM 969 C C . GLY B 1 6 ? 20.37 -18.319 66.598 1 116.89 6 GLY B C 1
ATOM 970 O O . GLY B 1 6 ? 19.458 -17.729 67.189 1 117.13 6 GLY B O 1
ATOM 971 N N . ARG B 1 7 ? 21.222 -17.686 65.758 1 114.47 7 ARG B N 1
ATOM 972 C CA . ARG B 1 7 ? 21.047 -16.286 65.366 1 112.22 7 ARG B CA 1
ATOM 973 C C . ARG B 1 7 ? 19.715 -16.121 64.589 1 108.17 7 ARG B C 1
ATOM 974 O O . ARG B 1 7 ? 19.128 -15.048 64.65 1 108.04 7 ARG B O 1
ATOM 982 N N . ARG B 1 8 ? 19.239 -17.196 63.888 1 104.74 8 ARG B N 1
ATOM 983 C CA . ARG B 1 8 ? 18.022 -17.265 63.072 1 101.43 8 ARG B CA 1
ATOM 984 C C . ARG B 1 8 ? 16.817 -16.721 63.813 1 97.85 8 ARG B C 1
ATOM 985 O O . ARG B 1 8 ? 16.119 -15.837 63.305 1 97.9 8 ARG B O 1
ATOM 987 N N . TYR B 1 9 ? 16.605 -17.224 65.038 1 94.44 9 TYR B N 1
ATOM 988 C CA . TYR B 1 9 ? 15.497 -16.839 65.885 1 91.54 9 TYR B CA 1
ATOM 989 C C . TYR B 1 9 ? 15.684 -15.47 66.495 1 89.34 9 TYR B C 1
ATOM 990 O O . TYR B 1 9 ? 14.7 -14.754 66.659 1 89.43 9 TYR B O 1
ATOM 999 N N . GLU B 1 10 ? 16.932 -15.064 66.773 1 87.17 10 GLU B N 1
ATOM 1000 C CA . GLU B 1 10 ? 17.196 -13.72 67.281 1 85.42 10 GLU B CA 1
ATOM 1001 C C . GLU B 1 10 ? 16.842 -12.683 66.222 1 83.5 10 GLU B C 1
ATOM 1002 O O . GLU B 1 10 ? 16.19 -11.692 66.523 1 83.18 10 GLU B O 1
ATOM 1008 N N . ASN B 1 11 ? 17.188 -12.961 64.97 1 82.67 11 ASN B N 1
ATOM 1009 C CA . ASN B 1 11 ? 16.864 -12.102 63.84 1 82.68 11 ASN B CA 1
ATOM 1010 C C . ASN B 1 11 ? 15.357 -12.061 63.604 1 80.59 11 ASN B C 1
ATOM 1011 O O . ASN B 1 11 ? 14.824 -10.996 63.292 1 80.95 11 ASN B O 1
ATOM 1016 N N . GLU B 1 12 ? 14.674 -13.211 63.77 1 78.37 12 GLU B N 1
ATOM 1017 C CA . GLU B 1 12 ? 13.219 -13.334 63.643 1 76.65 12 GLU B CA 1
ATOM 1018 C C . GLU B 1 12 ? 12.525 -12.479 64.713 1 74.9 12 GLU B C 1
ATOM 1019 O O . GLU B 1 12 ? 11.577 -11.764 64.399 1 74.83 12 GLU B O 1
ATOM 1025 N N . LEU B 1 13 ? 13.008 -12.531 65.957 1 73.35 13 LEU B N 1
ATOM 1026 C CA . LEU B 1 13 ? 12.436 -11.731 67.031 1 73.21 13 LEU B CA 1
ATOM 1027 C C . LEU B 1 13 ? 12.684 -10.237 66.785 1 75.08 13 LEU B C 1
ATOM 1028 O O . LEU B 1 13 ? 11.799 -9.417 67.04 1 75.31 13 LEU B O 1
ATOM 1033 N N . VAL B 1 14 ? 13.871 -9.887 66.26 1 75.76 14 VAL B N 1
ATOM 1034 C CA . VAL B 1 14 ? 14.187 -8.503 65.972 1 77.25 14 VAL B CA 1
ATOM 1035 C C . VAL B 1 14 ? 13.25 -7.969 64.869 1 79.15 14 VAL B C 1
ATOM 1036 O O . VAL B 1 14 ? 12.685 -6.888 65.032 1 79.79 14 VAL B O 1
ATOM 1040 N N . GLU B 1 15 ? 13.016 -8.75 63.811 1 79.9 15 GLU B N 1
ATOM 1041 C CA . GLU B 1 15 ? 12.102 -8.329 62.744 1 81.25 15 GLU B CA 1
ATOM 1042 C C . GLU B 1 15 ? 10.645 -8.243 63.243 1 82.46 15 GLU B C 1
ATOM 1043 O O . GLU B 1 15 ? 9.969 -7.281 62.906 1 84.45 15 GLU B O 1
ATOM 1045 N N . LEU B 1 16 ? 10.188 -9.183 64.073 1 81.03 16 LEU B N 1
ATOM 1046 C CA . LEU B 1 16 ? 8.842 -9.145 64.633 1 80.78 16 LEU B CA 1
ATOM 1047 C C . LEU B 1 16 ? 8.644 -7.91 65.522 1 81.92 16 LEU B C 1
ATOM 1048 O O . LEU B 1 16 ? 7.591 -7.28 65.461 1 81.89 16 LEU B O 1
ATOM 1053 N N . LEU B 1 17 ? 9.652 -7.552 66.335 1 82.84 17 LEU B N 1
ATOM 1054 C CA . LEU B 1 17 ? 9.582 -6.378 67.202 1 84.29 17 LEU B CA 1
ATOM 1055 C C . LEU B 1 17 ? 9.621 -5.098 66.376 1 88.6 17 LEU B C 1
ATOM 1056 O O . LEU B 1 17 ? 8.862 -4.16 66.647 1 89.7 17 LEU B O 1
ATOM 1061 N N . LYS B 1 18 ? 10.478 -5.053 65.345 1 90.81 18 LYS B N 1
ATOM 1062 C CA . LYS B 1 18 ? 10.556 -3.877 64.477 1 93.75 18 LYS B CA 1
ATOM 1063 C C . LYS B 1 18 ? 9.235 -3.709 63.698 1 96.05 18 LYS B C 1
ATOM 1064 O O . LYS B 1 18 ? 8.845 -2.576 63.416 1 96.92 18 LYS B O 1
ATOM 1070 N N . GLN B 1 19 ? 8.55 -4.818 63.352 1 96.57 19 GLN B N 1
ATOM 1071 C CA . GLN B 1 19 ? 7.268 -4.744 62.662 1 98.04 19 GLN B CA 1
ATOM 1072 C C . GLN B 1 19 ? 6.225 -4.105 63.569 1 99.76 19 GLN B C 1
ATOM 1073 O O . GLN B 1 19 ? 5.508 -3.216 63.121 1 100.39 19 GLN B O 1
ATOM 1079 N N . ARG B 1 20 ? 6.212 -4.462 64.863 1 100.35 20 ARG B N 1
ATOM 1080 C CA . ARG B 1 20 ? 5.276 -3.877 65.825 1 101.18 20 ARG B CA 1
ATOM 1081 C C . ARG B 1 20 ? 5.642 -2.455 66.308 1 101.63 20 ARG B C 1
ATOM 1082 O O . ARG B 1 20 ? 4.973 -1.917 67.194 1 102.22 20 ARG B O 1
ATOM 1090 N N . GLY B 1 21 ? 6.663 -1.849 65.714 1 101.33 21 GLY B N 1
ATOM 1091 C CA . GLY B 1 21 ? 7.059 -0.478 66.037 1 100.96 21 GLY B CA 1
ATOM 1092 C C . GLY B 1 21 ? 8.137 -0.304 67.087 1 100.9 21 GLY B C 1
ATOM 1093 O O . GLY B 1 21 ? 8.35 0.809 67.552 1 102.13 21 GLY B O 1
ATOM 1094 N N . PHE B 1 22 ? 8.83 -1.374 67.476 1 100.3 22 PHE B N 1
ATOM 1095 C CA . PHE B 1 22 ? 9.896 -1.28 68.475 1 100 22 PHE B CA 1
ATOM 1096 C C . PHE B 1 22 ? 11.263 -1.025 67.818 1 101.64 22 PHE B C 1
ATOM 1097 O O . PHE B 1 22 ? 11.484 -1.431 66.677 1 102.39 22 PHE B O 1
ATOM 1105 N N . THR B 1 23 ? 12.194 -0.377 68.545 1 101.97 23 THR B N 1
ATOM 1106 C CA . THR B 1 23 ? 13.557 -0.234 68.061 1 102.79 23 THR B CA 1
ATOM 1107 C C . THR B 1 23 ? 14.311 -1.412 68.695 1 103.37 23 THR B C 1
ATOM 1108 O O . THR B 1 23 ? 14.529 -1.446 69.908 1 102.67 23 THR B O 1
ATOM 1112 N N . ALA B 1 24 ? 14.627 -2.422 67.882 1 104.55 24 ALA B N 1
ATOM 1113 C CA . ALA B 1 24 ? 15.312 -3.619 68.356 1 105.93 24 ALA B CA 1
ATOM 1114 C C . ALA B 1 24 ? 16.491 -3.988 67.451 1 108.01 24 ALA B C 1
ATOM 1115 O O . ALA B 1 24 ? 16.488 -3.657 66.265 1 107.75 24 ALA B O 1
ATOM 1117 N N . TRP B 1 25 ? 17.485 -4.696 68.008 1 109.94 25 TRP B N 1
ATOM 1118 C CA . TRP B 1 25 ? 18.658 -5.129 67.251 1 112.74 25 TRP B CA 1
ATOM 1119 C C . TRP B 1 25 ? 19.389 -6.333 67.9 1 115.83 25 TRP B C 1
ATOM 1120 O O . TRP B 1 25 ? 19.083 -6.698 69.025 1 115.24 25 TRP B O 1
ATOM 1131 N N . ARG B 1 26 ? 20.344 -6.965 67.19 1 119.05 26 ARG B N 1
ATOM 1132 C CA . ARG B 1 26 ? 21.064 -8.131 67.716 1 122.8 26 ARG B CA 1
ATOM 1133 C C . ARG B 1 26 ? 22.54 -7.884 68.117 1 127.43 26 ARG B C 1
ATOM 1134 O O . ARG B 1 26 ? 23.318 -7.24 67.382 1 127.51 26 ARG B O 1
ATOM 1142 N N . VAL B 1 27 ? 22.932 -8.446 69.281 1 130.73 27 VAL B N 1
ATOM 1143 C CA . VAL B 1 27 ? 24.306 -8.381 69.801 1 134.3 27 VAL B CA 1
ATOM 1144 C C . VAL B 1 27 ? 24.848 -9.81 70.02 1 137.49 27 VAL B C 1
ATOM 1145 O O . VAL B 1 27 ? 24.335 -10.549 70.867 1 137.44 27 VAL B O 1
ATOM 1149 N N . PRO B 1 28 ? 25.885 -10.202 69.257 1 139.91 28 PRO B N 1
ATOM 1150 C CA . PRO B 1 28 ? 26.431 -11.572 69.381 1 141.86 28 PRO B CA 1
ATOM 1151 C C . PRO B 1 28 ? 26.986 -11.986 70.759 1 144.14 28 PRO B C 1
ATOM 1152 O O . PRO B 1 28 ? 26.688 -13.094 71.201 1 144.44 28 PRO B O 1
ATOM 1156 N N . LEU B 1 29 ? 27.821 -11.133 71.406 1 145.22 29 LEU B N 1
ATOM 1157 C CA . LEU B 1 29 ? 28.451 -11.364 72.721 1 146.37 29 LEU B CA 1
ATOM 1158 C C . LEU B 1 29 ? 29.345 -12.613 72.754 1 146.82 29 LEU B C 1
ATOM 1159 O O . LEU B 1 29 ? 30.517 -12.524 73.119 1 147.12 29 LEU B O 1
ATOM 1164 N N . SER B 1 39 ? 25.103 -14.458 73.088 1 111.44 39 SER B N 1
ATOM 1165 C CA . SER B 1 39 ? 24.003 -14.466 72.118 1 111.85 39 SER B CA 1
ATOM 1166 C C . SER B 1 39 ? 22.762 -13.715 72.664 1 110.91 39 SER B C 1
ATOM 1167 O O . SER B 1 39 ? 21.803 -14.333 73.151 1 111.51 39 SER B O 1
ATOM 1170 N N . ASP B 1 40 ? 22.763 -12.383 72.516 1 108.99 40 ASP B N 1
ATOM 1171 C CA . ASP B 1 40 ? 21.724 -11.506 73.06 1 107.45 40 ASP B CA 1
ATOM 1172 C C . ASP B 1 40 ? 20.99 -10.573 72.043 1 104.82 40 ASP B C 1
ATOM 1173 O O . ASP B 1 40 ? 21.586 -10.167 71.043 1 105.78 40 ASP B O 1
ATOM 1178 N N . VAL B 1 41 ? 19.763 -10.121 72.381 1 101.21 41 VAL B N 1
ATOM 1179 C CA . VAL B 1 41 ? 18.979 -9.155 71.582 1 98.35 41 VAL B CA 1
ATOM 1180 C C . VAL B 1 41 ? 18.733 -7.854 72.415 1 96.03 41 VAL B C 1
ATOM 1181 O O . VAL B 1 41 ? 18.555 -7.965 73.612 1 95.76 41 VAL B O 1
ATOM 1185 N N . ARG B 1 42 ? 18.732 -6.646 71.816 1 94.18 42 ARG B N 1
ATOM 1186 C CA . ARG B 1 42 ? 18.453 -5.413 72.576 1 93.39 42 ARG B CA 1
ATOM 1187 C C . ARG B 1 42 ? 17.142 -4.753 72.144 1 91.46 42 ARG B C 1
ATOM 1188 O O . ARG B 1 42 ? 16.828 -4.782 70.959 1 91.46 42 ARG B O 1
ATOM 1196 N N . VAL B 1 43 ? 16.381 -4.152 73.087 1 89.78 43 VAL B N 1
ATOM 1197 C CA . VAL B 1 43 ? 15.126 -3.479 72.742 1 88.96 43 VAL B CA 1
ATOM 1198 C C . VAL B 1 43 ? 15.025 -2.114 73.46 1 90.39 43 VAL B C 1
ATOM 1199 O O . VAL B 1 43 ? 15.547 -1.94 74.566 1 90.38 43 VAL B O 1
ATOM 1211 N N . LEU B 1 45 ? 12.691 0.571 75.305 1 94.93 45 LEU B N 1
ATOM 1212 C CA . LEU B 1 45 ? 11.431 0.679 76.052 1 96.93 45 LEU B CA 1
ATOM 1213 C C . LEU B 1 45 ? 11.483 1.913 76.894 1 100.54 45 LEU B C 1
ATOM 1214 O O . LEU B 1 45 ? 12.275 1.966 77.84 1 101.68 45 LEU B O 1
ATOM 1219 N N . ALA B 1 46 ? 10.625 2.905 76.594 1 102.23 46 ALA B N 1
ATOM 1220 C CA . ALA B 1 46 ? 10.57 4.206 77.297 1 103.26 46 ALA B CA 1
ATOM 1221 C C . ALA B 1 46 ? 11.868 4.981 77.207 1 106.02 46 ALA B C 1
ATOM 1222 O O . ALA B 1 46 ? 12.158 5.804 78.075 1 107.67 46 ALA B O 1
ATOM 1224 N N . GLY B 1 47 ? 12.634 4.767 76.141 1 106.65 47 GLY B N 1
ATOM 1225 C CA . GLY B 1 47 ? 13.895 5.487 75.962 1 106.72 47 GLY B CA 1
ATOM 1226 C C . GLY B 1 47 ? 15.067 4.842 76.68 1 106.25 47 GLY B C 1
ATOM 1227 O O . GLY B 1 47 ? 16.09 5.496 76.871 1 106.95 47 GLY B O 1
ATOM 1228 N N . GLN B 1 48 ? 14.933 3.551 77.075 1 104.89 48 GLN B N 1
ATOM 1229 C CA . GLN B 1 48 ? 15.958 2.78 77.776 1 103.73 48 GLN B CA 1
ATOM 1230 C C . GLN B 1 48 ? 16.233 1.474 77.038 1 101.3 48 GLN B C 1
ATOM 1231 O O . GLN B 1 48 ? 15.314 0.822 76.562 1 100.92 48 GLN B O 1
ATOM 1237 N N . GLU B 1 49 ? 17.502 1.075 76.966 1 99.59 49 GLU B N 1
ATOM 1238 C CA . GLU B 1 49 ? 17.894 -0.16 76.299 1 98.21 49 GLU B CA 1
ATOM 1239 C C . GLU B 1 49 ? 17.774 -1.329 77.272 1 96.53 49 GLU B C 1
ATOM 1240 O O . GLU B 1 49 ? 18.148 -1.204 78.438 1 97.57 49 GLU B O 1
ATOM 1246 N N . HIS B 1 50 ? 17.223 -2.439 76.815 1 93.81 50 HIS B N 1
ATOM 1247 C CA . HIS B 1 50 ? 17.062 -3.628 77.632 1 92.15 50 HIS B CA 1
ATOM 1248 C C . HIS B 1 50 ? 17.572 -4.858 76.915 1 91.05 50 HIS B C 1
ATOM 1249 O O . HIS B 1 50 ? 17.287 -5.038 75.729 1 90.93 50 HIS B O 1
ATOM 1256 N N . ARG B 1 51 ? 18.31 -5.716 77.634 1 90.31 51 ARG B N 1
ATOM 1257 C CA . ARG B 1 51 ? 18.797 -6.964 77.067 1 90.28 51 ARG B CA 1
ATOM 1258 C C . ARG B 1 51 ? 17.631 -7.921 77.037 1 88.02 51 ARG B C 1
ATOM 1259 O O . ARG B 1 51 ? 16.931 -8.041 78.038 1 88.55 51 ARG B O 1
ATOM 1267 N N . VAL B 1 52 ? 17.455 -8.633 75.936 1 85.51 52 VAL B N 1
ATOM 1268 C CA . VAL B 1 52 ? 16.431 -9.66 75.781 1 83.83 52 VAL B CA 1
ATOM 1269 C C . VAL B 1 52 ? 17.14 -10.99 75.585 1 82.65 52 VAL B C 1
ATOM 1270 O O . VAL B 1 52 ? 17.949 -11.131 74.671 1 82.22 52 VAL B O 1
ATOM 1274 N N . GLU B 1 53 ? 16.867 -11.949 76.474 1 81.94 53 GLU B N 1
ATOM 1275 C CA . GLU B 1 53 ? 17.444 -13.278 76.348 1 81.77 53 GLU B CA 1
ATOM 1276 C C . GLU B 1 53 ? 16.56 -14.09 75.432 1 80.12 53 GLU B C 1
ATOM 1277 O O . GLU B 1 53 ? 15.341 -14.046 75.559 1 79.81 53 GLU B O 1
ATOM 1283 N N . VAL B 1 54 ? 17.164 -14.803 74.486 1 78.59 54 VAL B N 1
ATOM 1284 C CA . VAL B 1 54 ? 16.399 -15.599 73.536 1 77.02 54 VAL B CA 1
ATOM 1285 C C . VAL B 1 54 ? 16.659 -17.085 73.719 1 75.62 54 VAL B C 1
ATOM 1286 O O . VAL B 1 54 ? 17.811 -17.502 73.702 1 76.15 54 VAL B O 1
ATOM 1290 N N . LYS B 1 55 ? 15.599 -17.874 73.921 1 73.92 55 LYS B N 1
ATOM 1291 C CA . LYS B 1 55 ? 15.689 -19.328 74.05 1 73.5 55 LYS B CA 1
ATOM 1292 C C . LYS B 1 55 ? 14.734 -19.971 73.053 1 72.5 55 LYS B C 1
ATOM 1293 O O . LYS B 1 55 ? 13.607 -19.508 72.915 1 72.14 55 LYS B O 1
ATOM 1307 N N . ARG B 1 57 ? 12.99 -23.671 71.989 1 70.17 57 ARG B N 1
ATOM 1308 C CA . ARG B 1 57 ? 12.782 -25.076 72.325 1 71.24 57 ARG B CA 1
ATOM 1309 C C . ARG B 1 57 ? 11.82 -25.76 71.356 1 71.75 57 ARG B C 1
ATOM 1310 O O . ARG B 1 57 ? 10.878 -25.135 70.9 1 72.08 57 ARG B O 1
ATOM 1318 N N . SER B 1 58 ? 12.083 -27.014 70.999 1 72.22 58 SER B N 1
ATOM 1319 C CA . SER B 1 58 ? 11.308 -27.787 70.023 1 73.72 58 SER B CA 1
ATOM 1320 C C . SER B 1 58 ? 9.901 -28.173 70.44 1 73.98 58 SER B C 1
ATOM 1321 O O . SER B 1 58 ? 9.071 -28.453 69.574 1 74.6 58 SER B O 1
ATOM 1324 N N . THR B 1 59 ? 9.652 -28.321 71.736 1 73.49 59 THR B N 1
ATOM 1325 C CA . THR B 1 59 ? 8.337 -28.74 72.233 1 73.6 59 THR B CA 1
ATOM 1326 C C . THR B 1 59 ? 8.018 -27.963 73.502 1 73.68 59 THR B C 1
ATOM 1327 O O . THR B 1 59 ? 8.932 -27.55 74.212 1 73.02 59 THR B O 1
ATOM 1331 N N . PRO B 1 60 ? 6.733 -27.84 73.87 1 74.24 60 PRO B N 1
ATOM 1332 C CA . PRO B 1 60 ? 6.401 -27.135 75.124 1 75.26 60 PRO B CA 1
ATOM 1333 C C . PRO B 1 60 ? 7.04 -27.776 76.352 1 77.64 60 PRO B C 1
ATOM 1334 O O . PRO B 1 60 ? 7.439 -27.07 77.258 1 78.47 60 PRO B O 1
ATOM 1338 N N . GLN B 1 61 ? 7.207 -29.098 76.347 1 78.95 61 GLN B N 1
ATOM 1339 C CA . GLN B 1 61 ? 7.835 -29.847 77.423 1 80.98 61 GLN B CA 1
ATOM 1340 C C . GLN B 1 61 ? 9.292 -29.454 77.566 1 82.38 61 GLN B C 1
ATOM 1341 O O . GLN B 1 61 ? 9.751 -29.278 78.688 1 84 61 GLN B O 1
ATOM 1347 N N . ALA B 1 62 ? 10.023 -29.311 76.449 1 81.8 62 ALA B N 1
ATOM 1348 C CA . ALA B 1 62 ? 11.433 -28.923 76.479 1 81.95 62 ALA B CA 1
ATOM 1349 C C . ALA B 1 62 ? 11.642 -27.503 77.034 1 83.11 62 ALA B C 1
ATOM 1350 O O . ALA B 1 62 ? 12.68 -27.216 77.633 1 84.44 62 ALA B O 1
ATOM 1352 N N . ALA B 1 63 ? 10.648 -26.634 76.876 1 83.06 63 ALA B N 1
ATOM 1353 C CA . ALA B 1 63 ? 10.673 -25.268 77.378 1 83.84 63 ALA B CA 1
ATOM 1354 C C . ALA B 1 63 ? 9.95 -25.106 78.721 1 85.43 63 ALA B C 1
ATOM 1355 O O . ALA B 1 63 ? 9.781 -23.972 79.152 1 85.74 63 ALA B O 1
ATOM 1357 N N . SER B 1 64 ? 9.482 -26.207 79.354 1 86.33 64 SER B N 1
ATOM 1358 C CA . SER B 1 64 ? 8.728 -26.182 80.608 1 87.61 64 SER B CA 1
ATOM 1359 C C . SER B 1 64 ? 7.49 -25.273 80.497 1 87.81 64 SER B C 1
ATOM 1360 O O . SER B 1 64 ? 7.182 -24.534 81.439 1 88.72 64 SER B O 1
ATOM 1363 N N . ALA B 1 65 ? 6.79 -25.325 79.355 1 86.73 65 ALA B N 1
ATOM 1364 C CA . ALA B 1 65 ? 5.643 -24.468 79.078 1 86.76 65 ALA B CA 1
ATOM 1365 C C . ALA B 1 65 ? 4.318 -25.2 78.902 1 87.39 65 ALA B C 1
ATOM 1366 O O . ALA B 1 65 ? 3.318 -24.541 78.637 1 87.56 65 ALA B O 1
ATOM 1368 N N . THR B 1 66 ? 4.277 -26.526 79.055 1 87.58 66 THR B N 1
ATOM 1369 C CA . THR B 1 66 ? 3.052 -27.305 78.844 1 88.72 66 THR B CA 1
ATOM 1370 C C . THR B 1 66 ? 1.845 -26.765 79.64 1 90.21 66 THR B C 1
ATOM 1371 O O . THR B 1 6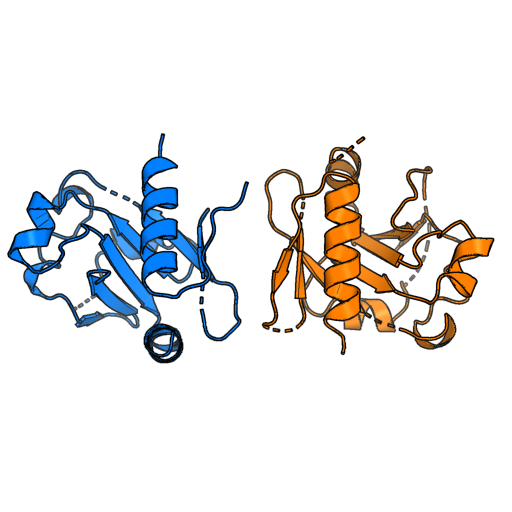6 ? 0.82 -26.448 79.05 1 90.08 66 THR B O 1
ATOM 1375 N N . ARG B 1 67 ? 1.988 -26.602 80.945 1 91.6 67 ARG B N 1
ATOM 1376 C CA . ARG B 1 67 ? 0.934 -26.049 81.793 1 93.33 67 ARG B CA 1
ATOM 1377 C C . ARG B 1 67 ? 0.8 -24.506 81.659 1 92.56 67 ARG B C 1
ATOM 1378 O O . ARG B 1 67 ? -0.192 -23.942 82.106 1 93.95 67 ARG B O 1
ATOM 1386 N N . ILE B 1 68 ? 1.787 -23.832 81.078 1 89.97 68 ILE B N 1
ATOM 1387 C CA . ILE B 1 68 ? 1.8 -22.383 80.914 1 88.29 68 ILE B CA 1
ATOM 1388 C C . ILE B 1 68 ? 0.858 -21.887 79.809 1 85.45 68 ILE B C 1
ATOM 1389 O O . ILE B 1 68 ? 0.124 -20.933 80.039 1 85.47 68 ILE B O 1
ATOM 1394 N N . LEU B 1 69 ? 0.93 -22.494 78.61 1 82.65 69 LEU B N 1
ATOM 1395 C CA . LEU B 1 69 ? 0.212 -22.12 77.39 1 80.58 69 LEU B CA 1
ATOM 1396 C C . LEU B 1 69 ? -1.252 -21.713 77.587 1 81.41 69 LEU B C 1
ATOM 1397 O O . LEU B 1 69 ? -1.657 -20.67 77.078 1 80.93 69 LEU B O 1
ATOM 1402 N N . SER B 1 70 ? -2.024 -22.477 78.358 1 82.72 70 SER B N 1
ATOM 1403 C CA . SER B 1 70 ? -3.421 -22.146 78.603 1 84.58 70 SER B CA 1
ATOM 1404 C C . SER B 1 70 ? -3.648 -21.005 79.598 1 86.39 70 SER B C 1
ATOM 1405 O O . SER B 1 70 ? -4.762 -20.49 79.686 1 87.4 70 SER B O 1
ATOM 1408 N N . LYS B 1 71 ? -2.622 -20.634 80.378 1 86.29 71 LYS B N 1
ATOM 1409 C CA . LYS B 1 71 ? -2.69 -19.586 81.385 1 86.34 71 LYS B CA 1
ATOM 1410 C C . LYS B 1 71 ? -2.336 -18.188 80.847 1 85.8 71 LYS B C 1
ATOM 1411 O O . LYS B 1 71 ? -2.724 -17.194 81.459 1 86.41 71 LYS B O 1
ATOM 1417 N N . LEU B 1 72 ? -1.59 -18.1 79.747 1 84.48 72 LEU B N 1
ATOM 1418 C CA . LEU B 1 72 ? -1.194 -16.817 79.178 1 84.11 72 LEU B CA 1
ATOM 1419 C C . LEU B 1 72 ? -2.381 -15.957 78.75 1 85.57 72 LEU B C 1
ATOM 1420 O O . LEU B 1 72 ? -3.289 -16.459 78.098 1 85.5 72 LEU B O 1
ATOM 1425 N N . PRO B 1 73 ? -2.371 -14.641 79.044 1 86.93 73 PRO B N 1
ATOM 1426 C CA . PRO B 1 73 ? -1.355 -13.894 79.798 1 88.99 73 PRO B CA 1
ATOM 1427 C C . PRO B 1 73 ? -1.601 -13.889 81.301 1 93.38 73 PRO B C 1
ATOM 1428 O O . PRO B 1 73 ? -2.744 -13.896 81.759 1 93.9 73 PRO B O 1
ATOM 1432 N N . PHE B 1 74 ? -0.528 -13.892 82.074 1 96.52 74 PHE B N 1
ATOM 1433 C CA . PHE B 1 74 ? -0.619 -13.882 83.534 1 100.5 74 PHE B CA 1
ATOM 1434 C C . PHE B 1 74 ? 0.594 -13.214 84.155 1 104.93 74 PHE B C 1
ATOM 1435 O O . PHE B 1 74 ? 1.608 -13.014 83.497 1 104.85 74 PHE B O 1
ATOM 1443 N N . SER B 1 75 ? 0.491 -12.891 85.434 1 108.83 75 SER B N 1
ATOM 1444 C CA . SER B 1 75 ? 1.575 -12.311 86.185 1 113.2 75 SER B CA 1
ATOM 1445 C C . SER B 1 75 ? 2.019 -13.322 87.227 1 117.81 75 SER B C 1
ATOM 1446 O O . SER B 1 75 ? 1.182 -13.906 87.915 1 118.26 75 SER B O 1
ATOM 1449 N N . CYS B 1 76 ? 3.325 -13.566 87.317 1 120.8 76 CYS B N 1
ATOM 1450 C CA . CYS B 1 76 ? 3.861 -14.536 88.258 1 124.05 76 CYS B CA 1
ATOM 1451 C C . CYS B 1 76 ? 5.258 -14.124 88.705 1 124.21 76 CYS B C 1
ATOM 1452 O O . CYS B 1 76 ? 6.117 -13.842 87.882 1 124.61 76 CYS B O 1
ATOM 1455 N N . GLN B 1 77 ? 5.455 -14.025 90.003 1 124.2 77 GLN B N 1
ATOM 1456 C CA . GLN B 1 77 ? 6.712 -13.653 90.651 1 124.57 77 GLN B CA 1
ATOM 1457 C C . GLN B 1 77 ? 7.306 -12.312 90.184 1 122.46 77 GLN B C 1
ATOM 1458 O O . GLN B 1 77 ? 8.514 -12.092 90.303 1 123.62 77 GLN B O 1
ATOM 1464 N N . GLY B 1 78 ? 6.449 -11.399 89.74 1 118.67 78 GLY B N 1
ATOM 1465 C CA . GLY B 1 78 ? 6.886 -10.074 89.303 1 114.26 78 GLY B CA 1
ATOM 1466 C C . GLY B 1 78 ? 7.091 -9.937 87.808 1 108.61 78 GLY B C 1
ATOM 1467 O O . GLY B 1 78 ? 7.657 -8.945 87.343 1 108.23 78 GLY B O 1
ATOM 1468 N N . TYR B 1 79 ? 6.617 -10.922 87.042 1 104.05 79 TYR B N 1
ATOM 1469 C CA . TYR B 1 79 ? 6.765 -10.93 85.597 1 99.8 79 TYR B CA 1
ATOM 1470 C C . TYR B 1 79 ? 5.451 -11.161 84.925 1 94.46 79 TYR B C 1
ATOM 1471 O O . TYR B 1 79 ? 4.62 -11.898 85.43 1 94.5 79 TYR B O 1
ATOM 1480 N N . ARG B 1 80 ? 5.241 -10.48 83.826 1 89.96 80 ARG B N 1
ATOM 1481 C CA . ARG B 1 80 ? 4.08 -10.703 83.005 1 86.2 80 ARG B CA 1
ATOM 1482 C C . ARG B 1 80 ? 4.541 -11.643 81.899 1 81.41 80 ARG B C 1
ATOM 1483 O O . ARG B 1 80 ? 5.568 -11.416 81.264 1 81.07 80 ARG B O 1
ATOM 1491 N N . VAL B 1 81 ? 3.832 -12.749 81.731 1 77.87 81 VAL B N 1
ATOM 1492 C CA . VAL B 1 81 ? 4.181 -13.753 80.731 1 74.64 81 VAL B CA 1
ATOM 1493 C C . VAL B 1 81 ? 3.064 -13.761 79.687 1 70.69 81 VAL B C 1
ATOM 1494 O O . VAL B 1 81 ? 1.905 -13.875 80.056 1 70.95 81 VAL B O 1
ATOM 1498 N N . PHE B 1 82 ? 3.391 -13.552 78.411 1 66.84 82 PHE B N 1
ATOM 1499 C CA . PHE B 1 82 ? 2.377 -13.429 77.369 1 63.99 82 PHE B CA 1
ATOM 1500 C C . PHE B 1 82 ? 2.902 -13.821 75.996 1 61.56 82 PHE B C 1
ATOM 1501 O O . PHE B 1 82 ? 4.097 -13.927 75.808 1 60.76 82 PHE B O 1
ATOM 1509 N N . PHE B 1 83 ? 2.008 -14.043 75.037 1 60.54 83 PHE B N 1
ATOM 1510 C CA . PHE B 1 83 ? 2.376 -14.35 73.659 1 60.24 83 PHE B CA 1
ATOM 1511 C C . PHE B 1 83 ? 2.728 -13.037 72.983 1 62.61 83 PHE B C 1
ATOM 1512 O O . PHE B 1 83 ? 1.993 -12.077 73.147 1 62.27 83 PHE B O 1
ATOM 1520 N N . LEU B 1 84 ? 3.829 -12.987 72.221 1 65.6 84 LEU B N 1
ATOM 1521 C CA . LEU B 1 84 ? 4.315 -11.777 71.555 1 69.89 84 LEU B CA 1
ATOM 1522 C C . LEU B 1 84 ? 3.222 -10.817 70.985 1 76.17 84 LEU B C 1
ATOM 1523 O O . LEU B 1 84 ? 3.275 -9.626 71.307 1 76.81 84 LEU B O 1
ATOM 1528 N N . GLU B 1 85 ? 2.231 -11.302 70.214 1 80.75 85 GLU B N 1
ATOM 1529 C CA . GLU B 1 85 ? 1.236 -10.387 69.626 1 86.17 85 GLU B CA 1
ATOM 1530 C C . GLU B 1 85 ? 0.064 -9.953 70.624 1 92.11 85 GLU B C 1
ATOM 1531 O O . GLU B 1 85 ? -0.575 -8.897 70.406 1 92.53 85 GLU B O 1
ATOM 1537 N N . ALA B 1 86 ? -0.158 -10.73 71.73 1 95.92 86 ALA B N 1
ATOM 1538 C CA . ALA B 1 86 ? -1.248 -10.549 72.707 1 99.65 86 ALA B CA 1
ATOM 1539 C C . ALA B 1 86 ? -1.265 -9.239 73.492 1 103.8 86 ALA B C 1
ATOM 1540 O O . ALA B 1 86 ? -0.31 -8.898 74.186 1 104.14 86 ALA B O 1
ATOM 1542 N N . LEU B 1 87 ? -2.401 -8.541 73.426 1 106.96 87 LEU B N 1
ATOM 1543 C CA . LEU B 1 87 ? -2.639 -7.311 74.185 1 110.46 87 LEU B CA 1
ATOM 1544 C C . LEU B 1 87 ? -3.807 -7.467 75.194 1 114.25 87 LEU B C 1
ATOM 1545 O O . LEU B 1 87 ? -4.19 -6.477 75.815 1 115.1 87 LEU B O 1
ATOM 1547 N N . ASP B 1 88 ? -4.356 -8.698 75.371 1 116.63 88 ASP B N 1
ATOM 1548 C CA . ASP B 1 88 ? -5.474 -8.985 76.283 1 119.38 88 ASP B CA 1
ATOM 1549 C C . ASP B 1 88 ? -5.102 -8.803 77.755 1 122.1 88 ASP B C 1
ATOM 1550 O O . ASP B 1 88 ? -3.938 -8.967 78.118 1 122.34 88 ASP B O 1
ATOM 1552 N N . SER B 1 89 ? -6.093 -8.461 78.603 1 123.89 89 SER B N 1
ATOM 1553 C CA . SER B 1 89 ? -5.858 -8.226 80.026 1 125.98 89 SER B CA 1
ATOM 1554 C C . SER B 1 89 ? -5.478 -9.487 80.815 1 127.23 89 SER B C 1
ATOM 1555 O O . SER B 1 89 ? -6.055 -10.558 80.617 1 127.56 89 SER B O 1
ATOM 1558 N N . GLN B 1 90 ? -4.484 -9.337 81.704 1 127.76 90 GLN B N 1
ATOM 1559 C CA . GLN B 1 90 ? -3.926 -10.376 82.567 1 128.62 90 GLN B CA 1
ATOM 1560 C C . GLN B 1 90 ? -4.887 -10.757 83.701 1 129.14 90 GLN B C 1
ATOM 1561 O O . GLN B 1 90 ? -5.971 -11.291 83.457 1 129.38 90 GLN B O 1
ATOM 1567 N N . CYS B 1 98 ? 0.199 -18.507 92.24 1 141.14 98 CYS B N 1
ATOM 1568 C CA . CYS B 1 98 ? 0.925 -17.806 91.187 1 141.62 98 CYS B CA 1
ATOM 1569 C C . CYS B 1 98 ? 0.387 -18.177 89.803 1 141.51 98 CYS B C 1
ATOM 1570 O O . CYS B 1 98 ? 0.631 -17.454 88.836 1 141.29 98 CYS B O 1
ATOM 1573 N N . LYS B 1 100 ? 5.816 -19.206 92.528 1 135.83 100 LYS B N 1
ATOM 1574 C CA . LYS B 1 100 ? 6.754 -19.911 91.652 1 136.22 100 LYS B CA 1
ATOM 1575 C C . LYS B 1 100 ? 6.456 -19.708 90.191 1 136.46 100 LYS B C 1
ATOM 1576 O O . LYS B 1 100 ? 5.292 -19.74 89.799 1 137.36 100 LYS B O 1
ATOM 1578 N N . LEU B 1 101 ? 7.524 -19.539 89.375 1 135.62 101 LEU B N 1
ATOM 1579 C CA . LEU B 1 101 ? 7.562 -19.394 87.902 1 134.55 101 LEU B CA 1
ATOM 1580 C C . LEU B 1 101 ? 8.311 -20.637 87.341 1 133.75 101 LEU B C 1
ATOM 1581 O O . LEU B 1 101 ? 9.027 -21.271 88.117 1 133.81 101 LEU B O 1
ATOM 1586 N N . PRO B 1 102 ? 8.235 -21.018 86.03 1 133.04 102 PRO B N 1
ATOM 1587 C CA . PRO B 1 102 ? 8.991 -22.211 85.566 1 132.86 102 PRO B CA 1
ATOM 1588 C C . PRO B 1 102 ? 10.476 -22.115 85.921 1 133.11 102 PRO B C 1
ATOM 1589 O O . PRO B 1 102 ? 11.109 -21.143 85.535 1 133.5 102 PRO B O 1
ATOM 1593 N N . LYS B 1 103 ? 11.001 -23.045 86.758 1 132.77 103 LYS B N 1
ATOM 1594 C CA . LYS B 1 103 ? 12.391 -22.989 87.261 1 132.3 103 LYS B CA 1
ATOM 1595 C C . LYS B 1 103 ? 13.46 -22.805 86.16 1 131.05 103 LYS B C 1
ATOM 1596 O O . LYS B 1 103 ? 14.449 -22.101 86.386 1 131.84 103 LYS B O 1
ATOM 1598 N N . ASN B 1 104 ? 13.257 -23.418 84.982 1 128.67 104 ASN B N 1
ATOM 1599 C CA . ASN B 1 104 ? 14.202 -23.271 83.881 1 126.89 104 ASN B CA 1
ATOM 1600 C C . ASN B 1 104 ? 14.261 -21.834 83.359 1 124.12 104 ASN B C 1
ATOM 1601 O O . ASN B 1 104 ? 15.303 -21.404 82.877 1 124.15 104 ASN B O 1
ATOM 1606 N N . TRP B 1 105 ? 13.145 -21.099 83.465 1 121.6 105 TRP B N 1
ATOM 1607 C CA . TRP B 1 105 ? 13.009 -19.722 83.02 1 119.7 105 TRP B CA 1
ATOM 1608 C C . TRP B 1 105 ? 13.803 -18.723 83.871 1 120.11 105 TRP B C 1
ATOM 1609 O O . TRP B 1 105 ? 14.387 -17.8 83.314 1 119.95 105 TRP B O 1
ATOM 1620 N N . VAL B 1 106 ? 13.85 -18.911 85.198 1 120.36 106 VAL B N 1
ATOM 1621 C CA . VAL B 1 106 ? 14.623 -18.02 86.061 1 121.49 106 VAL B CA 1
ATOM 1622 C C . VAL B 1 106 ? 16.128 -18.143 85.73 1 121.51 106 VAL B C 1
ATOM 1623 O O . VAL B 1 106 ? 16.84 -17.134 85.681 1 121.6 106 VAL B O 1
ATOM 1627 N N . ARG B 1 107 ? 16.591 -19.38 85.457 1 120.91 107 ARG B N 1
ATOM 1628 C CA . ARG B 1 107 ? 17.979 -19.661 85.086 1 120.55 107 ARG B CA 1
ATOM 1629 C C . ARG B 1 107 ? 18.291 -19.085 83.684 1 118.69 107 ARG B C 1
ATOM 1630 O O . ARG B 1 107 ? 19.376 -18.551 83.456 1 118.42 107 ARG B O 1
ATOM 1638 N N . TRP B 1 108 ? 17.313 -19.14 82.773 1 117.3 108 TRP B N 1
ATOM 1639 C CA . TRP B 1 108 ? 17.456 -18.617 81.416 1 116.57 108 TRP B CA 1
ATOM 1640 C C . TRP B 1 108 ? 17.581 -17.102 81.344 1 116.57 108 TRP B C 1
ATOM 1641 O O . TRP B 1 108 ? 18.218 -16.598 80.422 1 116.59 108 TRP B O 1
ATOM 1652 N N . LEU B 1 109 ? 16.999 -16.367 82.312 1 116.4 109 LEU B N 1
ATOM 1653 C CA . LEU B 1 109 ? 17.129 -14.904 82.36 1 116.69 109 LEU B CA 1
ATOM 1654 C C . LEU B 1 109 ? 18.617 -14.532 82.51 1 118.02 109 LEU B C 1
ATOM 1655 O O . LEU B 1 109 ? 19.101 -13.641 81.819 1 118.38 109 LEU B O 1
ATOM 1660 N N . ASN B 1 110 ? 19.348 -15.298 83.341 1 118.51 110 ASN B N 1
ATOM 1661 C CA . ASN B 1 110 ? 20.794 -15.245 83.532 1 119.66 110 ASN B CA 1
ATOM 1662 C C . ASN B 1 110 ? 21.413 -13.861 83.686 1 119.52 110 ASN B C 1
ATOM 1663 O O . ASN B 1 110 ? 22.609 -13.699 83.431 1 121.05 110 ASN B O 1
ATOM 1668 N N . GLY B 1 111 ? 20.644 -12.897 84.176 1 117.53 111 GLY B N 1
ATOM 1669 C CA . GLY B 1 111 ? 21.157 -11.545 84.383 1 115.46 111 GLY B CA 1
ATOM 1670 C C . GLY B 1 111 ? 20.312 -10.518 83.656 1 112.54 111 GLY B C 1
ATOM 1671 O O . GLY B 1 111 ? 20.107 -9.408 84.153 1 113.09 111 GLY B O 1
ATOM 1672 N N . ALA B 1 112 ? 19.802 -10.887 82.474 1 109.03 112 ALA B N 1
ATOM 1673 C CA . ALA B 1 112 ? 18.914 -10.023 81.708 1 105.97 112 ALA B CA 1
ATOM 1674 C C . ALA B 1 112 ? 17.556 -9.901 82.467 1 102.16 112 ALA B C 1
ATOM 1675 O O . ALA B 1 112 ? 17.358 -10.562 83.501 1 101.9 112 ALA B O 1
ATOM 1677 N N . HIS B 1 113 ? 16.669 -8.996 82.02 1 98.74 113 HIS B N 1
ATOM 1678 C CA . HIS B 1 113 ? 15.377 -8.817 82.68 1 95.54 113 HIS B CA 1
ATOM 1679 C C . HIS B 1 113 ? 14.194 -9.231 81.804 1 90.36 113 HIS B C 1
ATOM 1680 O O . HIS B 1 113 ? 13.118 -9.455 82.33 1 90.66 113 HIS B O 1
ATOM 1687 N N . ILE B 1 114 ? 14.395 -9.376 80.487 1 85.43 114 ILE B N 1
ATOM 1688 C CA . ILE B 1 114 ? 13.365 -9.819 79.562 1 81.18 114 ILE B CA 1
ATOM 1689 C C . ILE B 1 114 ? 13.803 -11.153 78.963 1 76.81 114 ILE B C 1
ATOM 1690 O O . ILE B 1 114 ? 14.969 -11.324 78.617 1 76.71 114 ILE B O 1
ATOM 1695 N N . LEU B 1 115 ? 12.883 -12.099 78.851 1 73.33 115 LEU B N 1
ATOM 1696 C CA . LEU B 1 115 ? 13.157 -13.41 78.253 1 70.25 115 LEU B CA 1
ATOM 1697 C C . LEU B 1 115 ? 12.155 -13.667 77.129 1 66.98 115 LEU B C 1
ATOM 1698 O O . LEU B 1 115 ? 10.963 -13.452 77.297 1 66.3 115 LEU B O 1
ATOM 1703 N N . ALA B 1 116 ? 12.644 -14.087 75.972 1 65.03 116 ALA B N 1
ATOM 1704 C CA . ALA B 1 116 ? 11.818 -14.434 74.824 1 63.12 116 ALA B CA 1
ATOM 1705 C C . ALA B 1 116 ? 12.013 -15.919 74.525 1 61 116 ALA B C 1
ATOM 1706 O O . ALA B 1 116 ? 13.11 -16.332 74.165 1 61.11 116 ALA B O 1
ATOM 1708 N N . VAL B 1 117 ? 10.971 -16.727 74.722 1 59.28 117 VAL B N 1
ATOM 1709 C CA . VAL B 1 117 ? 11.016 -18.175 74.478 1 57.19 117 VAL B CA 1
ATOM 1710 C C . VAL B 1 117 ? 10.282 -18.449 73.195 1 55.68 117 VAL B C 1
ATOM 1711 O O . VAL B 1 117 ? 9.153 -18.036 73.053 1 55.29 117 VAL B O 1
ATOM 1715 N N . ARG B 1 118 ? 10.918 -19.144 72.256 1 55.14 118 ARG B N 1
ATOM 1716 C CA . ARG B 1 118 ? 10.351 -19.493 70.974 1 54.11 118 ARG B CA 1
ATOM 1717 C C . ARG B 1 118 ? 10.051 -20.987 70.936 1 55.9 118 ARG B C 1
ATOM 1718 O O . ARG B 1 118 ? 10.924 -21.802 71.211 1 57.09 118 ARG B O 1
ATOM 1726 N N . LEU B 1 119 ? 8.806 -21.343 70.62 1 55.7 119 LEU B N 1
ATOM 1727 C CA . LEU B 1 119 ? 8.335 -22.72 70.452 1 55.22 119 LEU B CA 1
ATOM 1728 C C . LEU B 1 119 ? 7.824 -22.816 69.01 1 52.78 119 LEU B C 1
ATOM 1729 O O . LEU B 1 119 ? 7.416 -21.787 68.456 1 52.26 119 LEU B O 1
ATOM 1734 N N . PRO B 1 120 ? 7.7 -24.02 68.406 1 50.57 120 PRO B N 1
ATOM 1735 C CA . PRO B 1 120 ? 7.06 -24.091 67.084 1 49.27 120 PRO B CA 1
ATOM 1736 C C . PRO B 1 120 ? 5.615 -23.54 67.15 1 49.3 120 PRO B C 1
ATOM 1737 O O . PRO B 1 120 ? 4.934 -23.769 68.142 1 49.79 120 PRO B O 1
ATOM 1741 N N . LYS B 1 121 ? 5.178 -22.732 66.158 1 49.01 121 LYS B N 1
ATOM 1742 C CA . LYS B 1 121 ? 3.835 -22.145 66.146 1 49.24 121 LYS B CA 1
ATOM 1743 C C . LYS B 1 121 ? 2.719 -23.191 66.24 1 50.85 121 LYS B C 1
ATOM 1744 O O . LYS B 1 121 ? 1.625 -22.853 66.702 1 51.6 121 LYS B O 1
ATOM 1750 N N . ARG B 1 122 ? 2.961 -24.443 65.772 1 50.08 122 ARG B N 1
ATOM 1751 C CA . ARG B 1 122 ? 1.935 -25.462 65.875 1 49.58 122 ARG B CA 1
ATOM 1752 C C . ARG B 1 122 ? 1.528 -25.764 67.309 1 50.18 122 ARG B C 1
ATOM 1753 O O . ARG B 1 122 ? 0.448 -26.328 67.532 1 50.63 122 ARG B O 1
ATOM 1761 N N . PHE B 1 123 ? 2.377 -25.402 68.283 1 49.54 123 PHE B N 1
ATOM 1762 C CA . PHE B 1 123 ? 2.116 -25.663 69.681 1 49.95 123 PHE B CA 1
ATOM 1763 C C . PHE B 1 123 ? 1.445 -24.455 70.37 1 51.52 123 PHE B C 1
ATOM 1764 O O . PHE B 1 123 ? 0.567 -24.62 71.228 1 52.3 123 PHE B O 1
ATOM 1772 N N . THR B 1 124 ? 1.865 -23.236 69.993 1 51.24 124 THR B N 1
ATOM 1773 C CA . THR B 1 124 ? 1.342 -22.034 70.597 1 50.94 124 THR B CA 1
ATOM 1774 C C . THR B 1 124 ? 0.06 -21.554 69.929 1 52.52 124 THR B C 1
ATOM 1775 O O . THR B 1 124 ? -0.827 -21.012 70.605 1 52.56 124 THR B O 1
ATOM 1779 N N . SER B 1 125 ? -0.046 -21.74 68.604 1 53.22 125 SER B N 1
ATOM 1780 C CA . SER B 1 125 ? -1.177 -21.219 67.843 1 54.7 125 SER B CA 1
ATOM 1781 C C . SER B 1 125 ? -2.543 -21.672 68.363 1 56.69 125 SER B C 1
ATOM 1782 O O . SER B 1 125 ? -3.37 -20.777 68.469 1 56.9 125 SER B O 1
ATOM 1785 N N . PRO B 1 126 ? -2.845 -22.943 68.788 1 58.04 126 PRO B N 1
ATOM 1786 C CA . PRO B 1 126 ? -4.19 -23.223 69.319 1 58.24 126 PRO B CA 1
ATOM 1787 C C . PRO B 1 126 ? -4.548 -22.473 70.602 1 58.4 126 PRO B C 1
ATOM 1788 O O . PRO B 1 126 ? -5.708 -22.415 70.973 1 59.69 126 PRO B O 1
ATOM 1792 N N . TYR B 1 127 ? -3.576 -21.902 71.264 1 58.26 127 TYR B N 1
ATOM 1793 C CA . TYR B 1 127 ? -3.759 -21.102 72.463 1 59.37 127 TYR B CA 1
ATOM 1794 C C . TYR B 1 127 ? -3.759 -19.565 72.184 1 60.35 127 TYR B C 1
ATOM 1795 O O . TYR B 1 127 ? -3.86 -18.785 73.136 1 62.43 127 TYR B O 1
ATOM 1804 N N . GLY B 1 128 ? -3.54 -19.15 70.936 1 58.35 128 GLY B N 1
ATOM 1805 C CA . GLY B 1 128 ? -3.513 -17.75 70.566 1 57.34 128 GLY B CA 1
ATOM 1806 C C . GLY B 1 128 ? -2.147 -17.168 70.272 1 56.71 128 GLY B C 1
ATOM 1807 O O . GLY B 1 128 ? -2.055 -15.986 69.974 1 57.53 128 GLY B O 1
ATOM 1808 N N . GLY B 1 129 ? -1.092 -17.964 70.347 1 55.2 129 GLY B N 1
ATOM 1809 C CA . GLY B 1 129 ? 0.252 -17.509 70.036 1 54.76 129 GLY B CA 1
ATOM 1810 C C . GLY B 1 129 ? 0.605 -17.79 68.602 1 55.65 129 GLY B C 1
ATOM 1811 O O . GLY B 1 129 ? 1.149 -18.85 68.282 1 55.9 129 GLY B O 1
ATOM 1812 N N . LEU B 1 130 ? 0.266 -16.837 67.73 1 56.02 130 LEU B N 1
ATOM 1813 C CA . LEU B 1 130 ? 0.473 -16.917 66.295 1 56.11 130 LEU B CA 1
ATOM 1814 C C . LEU B 1 130 ? 1.921 -17.021 65.859 1 55.81 130 LEU B C 1
ATOM 1815 O O . LEU B 1 130 ? 2.194 -17.692 64.858 1 57.19 130 LEU B O 1
ATOM 1820 N N . THR B 1 131 ? 2.83 -16.33 66.547 1 54.1 131 THR B N 1
ATOM 1821 C CA . THR B 1 131 ? 4.246 -16.275 66.18 1 53.2 131 THR B CA 1
ATOM 1822 C C . THR B 1 131 ? 5.113 -17.346 66.801 1 52.92 131 THR B C 1
ATOM 1823 O O . THR B 1 131 ? 6.19 -17.611 66.283 1 55.04 131 THR B O 1
ATOM 1827 N N . GLY B 1 132 ? 4.671 -17.941 67.89 1 50.52 132 GLY B N 1
ATOM 1828 C CA . GLY B 1 132 ? 5.44 -18.963 68.577 1 49.51 132 GLY B CA 1
ATOM 1829 C C . GLY B 1 132 ? 6.269 -18.457 69.74 1 49.96 132 GLY B C 1
ATOM 1830 O O . GLY B 1 132 ? 6.883 -19.248 70.447 1 50.24 132 GLY B O 1
ATOM 1831 N N . TRP B 1 133 ? 6.286 -17.138 69.97 1 49.83 133 TRP B N 1
ATOM 1832 C CA . TRP B 1 133 ? 7.056 -16.474 71.007 1 49.51 133 TRP B CA 1
ATOM 1833 C C . TRP B 1 133 ? 6.253 -16.172 72.273 1 50.04 133 TRP B C 1
ATOM 1834 O O . TRP B 1 133 ? 5.146 -15.648 72.222 1 50.05 133 TRP B O 1
ATOM 1845 N N . ILE B 1 134 ? 6.884 -16.403 73.403 1 50.27 134 ILE B N 1
ATOM 1846 C CA . ILE B 1 134 ? 6.368 -16.096 74.711 1 51.83 134 ILE B CA 1
ATOM 1847 C C . ILE B 1 134 ? 7.338 -15.077 75.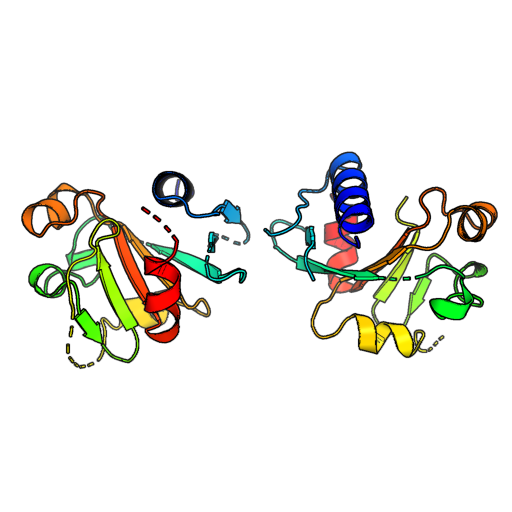3 1 55.33 134 ILE B C 1
ATOM 1848 O O . ILE B 1 134 ? 8.545 -15.324 75.325 1 56.17 134 ILE B O 1
ATOM 1853 N N . ILE B 1 135 ? 6.826 -13.937 75.763 1 56.71 135 ILE B N 1
ATOM 1854 C CA . ILE B 1 135 ? 7.632 -12.89 76.357 1 58.91 135 ILE B CA 1
ATOM 1855 C C . ILE B 1 135 ? 7.455 -12.875 77.868 1 62.2 135 ILE B C 1
ATOM 1856 O O . ILE B 1 135 ? 6.341 -12.833 78.368 1 62.47 135 ILE B O 1
ATOM 1861 N N . VAL B 1 136 ? 8.552 -12.94 78.592 1 64.93 136 VAL B N 1
ATOM 1862 C CA . VAL B 1 136 ? 8.555 -12.861 80.039 1 68.27 136 VAL B CA 1
ATOM 1863 C C . VAL B 1 136 ? 9.185 -11.481 80.286 1 72.33 136 VAL B C 1
ATOM 1864 O O . VAL B 1 136 ? 10.345 -11.26 79.964 1 72.41 136 VAL B O 1
ATOM 1868 N N . LEU B 1 137 ? 8.38 -10.53 80.747 1 75.17 137 LEU B N 1
ATOM 1869 C CA . LEU B 1 137 ? 8.783 -9.147 80.912 1 78.37 137 LEU B CA 1
ATOM 1870 C C . LEU B 1 137 ? 8.506 -8.715 82.326 1 82.6 137 LEU B C 1
ATOM 1871 O O . LEU B 1 137 ? 7.468 -9.079 82.865 1 83.22 137 LEU B O 1
ATOM 1876 N N . PRO B 1 138 ? 9.38 -7.909 82.958 1 85.22 138 PRO B N 1
ATOM 1877 C CA . PRO B 1 138 ? 9.073 -7.414 84.308 1 87.69 138 PRO B CA 1
ATOM 1878 C C . PRO B 1 138 ? 7.765 -6.609 84.311 1 91.45 138 PRO B C 1
ATOM 1879 O O . PRO B 1 138 ? 7.427 -5.981 83.309 1 91.91 138 PRO B O 1
ATOM 1883 N N . ASP B 1 139 ? 7.021 -6.648 85.41 1 94.2 139 ASP B N 1
ATOM 1884 C CA . ASP B 1 139 ? 5.777 -5.89 85.532 1 98.06 139 ASP B CA 1
ATOM 1885 C C . ASP B 1 139 ? 6.028 -4.371 85.412 1 101.1 139 ASP B C 1
ATOM 1886 O O . ASP B 1 139 ? 5.138 -3.654 84.962 1 102.65 139 ASP B O 1
ATOM 1891 N N . THR B 1 140 ? 7.215 -3.868 85.841 1 101.29 140 THR B N 1
ATOM 1892 C CA . THR B 1 140 ? 7.526 -2.447 85.697 1 101.28 140 THR B CA 1
ATOM 1893 C C . THR B 1 140 ? 7.584 -2.052 84.206 1 100.6 140 THR B C 1
ATOM 1894 O O . THR B 1 140 ? 7.293 -0.898 83.881 1 101.64 140 THR B O 1
ATOM 1898 N N . LEU B 1 141 ? 7.991 -2.972 83.32 1 98.34 141 LEU B N 1
ATOM 1899 C CA . LEU B 1 141 ? 8.13 -2.651 81.911 1 97.56 141 LEU B CA 1
ATOM 1900 C C . LEU B 1 141 ? 6.868 -2.831 81.075 1 97.52 141 LEU B C 1
ATOM 1901 O O . LEU B 1 141 ? 6.869 -2.417 79.922 1 96.64 141 LEU B O 1
ATOM 1906 N N . TRP B 1 142 ? 5.798 -3.424 81.634 1 98.71 142 TRP B N 1
ATOM 1907 C CA . TRP B 1 142 ? 4.555 -3.672 80.897 1 100.26 142 TRP B CA 1
ATOM 1908 C C . TRP B 1 142 ? 3.88 -2.405 80.378 1 102.96 142 TRP B C 1
ATOM 1909 O O . TRP B 1 142 ? 3.363 -2.421 79.263 1 102.99 142 TRP B O 1
ATOM 1920 N N . ASP B 1 143 ? 3.886 -1.312 81.164 1 104.99 143 ASP B N 1
ATOM 1921 C CA . ASP B 1 143 ? 3.277 -0.067 80.721 1 107.6 143 ASP B CA 1
ATOM 1922 C C . ASP B 1 143 ? 4.023 0.487 79.523 1 108.99 143 ASP B C 1
ATOM 1923 O O . ASP B 1 143 ? 3.388 0.8 78.516 1 109.63 143 ASP B O 1
ATOM 1928 N N . ALA B 1 144 ? 5.365 0.52 79.583 1 109.24 144 ALA B N 1
ATOM 1929 C CA . ALA B 1 144 ? 6.186 0.97 78.457 1 109.68 144 ALA B CA 1
ATOM 1930 C C . ALA B 1 144 ? 6.034 0.099 77.209 1 109.41 144 ALA B C 1
ATOM 1931 O O . ALA B 1 144 ? 5.929 0.651 76.123 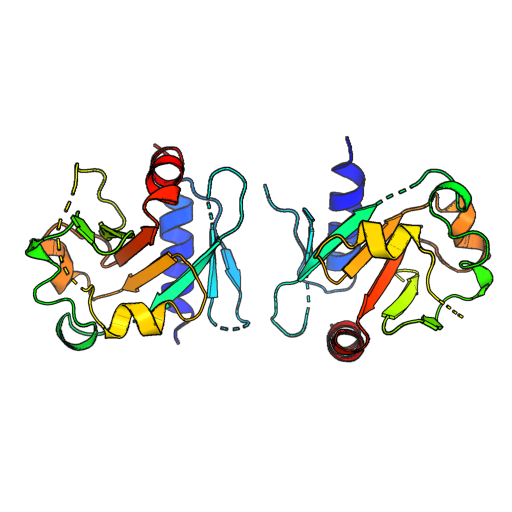1 109.74 144 ALA B O 1
ATOM 1933 N N . TRP B 1 145 ? 6.017 -1.235 77.354 1 109 145 TRP B N 1
ATOM 1934 C CA . TRP B 1 145 ? 5.886 -2.186 76.232 1 109.07 145 TRP B CA 1
ATOM 1935 C C . TRP B 1 145 ? 4.613 -1.942 75.421 1 112.49 145 TRP B C 1
ATOM 1936 O O . TRP B 1 145 ? 4.662 -1.927 74.2 1 112.02 145 TRP B O 1
ATOM 1947 N N . ARG B 1 146 ? 3.484 -1.727 76.106 1 116.03 146 ARG B N 1
ATOM 1948 C CA . ARG B 1 146 ? 2.186 -1.459 75.484 1 119.7 146 ARG B CA 1
ATOM 1949 C C . ARG B 1 146 ? 2.153 -0.085 74.802 1 123.29 146 ARG B C 1
ATOM 1950 O O . ARG B 1 146 ? 1.444 0.087 73.816 1 123.61 146 ARG B O 1
ATOM 1958 N N . SER B 1 147 ? 2.902 0.898 75.327 1 125.9 147 SER B N 1
ATOM 1959 C CA . SER B 1 147 ? 2.934 2.237 74.719 1 128.8 147 SER B CA 1
ATOM 1960 C C . SER B 1 147 ? 4.05 2.415 73.681 1 131.34 147 SER B C 1
ATOM 1961 O O . SER B 1 147 ? 4.504 3.53 73.438 1 131.71 147 SER B O 1
ATOM 1964 N N . GLU B 1 148 ? 4.472 1.314 73.06 1 133.08 148 GLU B N 1
ATOM 1965 C CA . GLU B 1 148 ? 5.447 1.27 71.963 1 135.23 148 GLU B CA 1
ATOM 1966 C C . GLU B 1 148 ? 4.878 0.521 70.722 1 137.2 148 GLU B C 1
ATOM 1967 O O . GLU B 1 148 ? 5.606 0.3 69.761 1 137.46 148 GLU B O 1
ATOM 1981 N N . SER B 1 150 ? 1.037 -0.168 68.076 1 142.22 150 SER B N 1
ATOM 1982 C CA . SER B 1 150 ? -0.072 0.505 67.394 1 143.19 150 SER B CA 1
ATOM 1983 C C . SER B 1 150 ? 0.238 1.935 66.976 1 144.14 150 SER B C 1
ATOM 1984 O O . SER B 1 150 ? -0.645 2.792 66.992 1 144.79 150 SER B O 1
#

Foldseek 3Di:
DQVVVLVVVQVLCVVVPWNWDAPCCRIWTFPPDIFSEQEEDAACVRVVCPVPLQVPQDAEPQWGKHASCPHDPPVVVVSCVPTAKYKYAYPCVHNVVSPRNRRIIITHGPVRPVGSVVD/DLVVVLVVVCVLCVVLQWNKDADPCRWIWTWPPDIFIEQEEDAACVRVVCPVPLQQPQEEEPQKTKHAVVDPDDYYPDRPVVVVRCVPTAKYKYAYPCVHNVVSPRNRRIMIIHGPVGVVGSVVSD

CATH classification: 3.40.1350.10

Radius of gyration: 22.39 Å; Cα contacts (8 Å, |Δi|>4): 457; chains: 2; bounding box: 57×54×32 Å